Protein AF-A0A1C1CQ76-F1 (afdb_monomer_lite)

InterPro domains:
  IPR036188 FAD/NAD(P)-binding domain superfamily [G3DSA:3.50.50.60] (53-162)
  IPR036188 FAD/NAD(P)-binding domain superfamily [SSF51905] (59-149)

Radius of gyration: 26.64 Å; chains: 1; bounding box: 86×86×74 Å

pLDDT: mean 77.9, std 20.79, range [29.11, 97.69]

Organism: NCBI:txid86049

Foldseek 3Di:
DDDDDDDDDDDDDDDDDDDDDDDDDPDDPPPVVVVVLLVQCPDLPDHDQQPVRQPPQQDPPPVVRVVLSVLLCQLVVLLVVQVPDPPQPFDSNLQVVQSVLLSVVVVVLSNVLRVVVCCLPVPPDVVVVVVSVVVVVVLCVDVVSVVCVVCPVCSCPQDFDDDDPSHQADVVQVFRGFFDKAKKWQLEDPDPPDDTAIDIPLPLQCDDPNVPAQKAKEFEAADQVRVVVVLVLLVVQPLCVLQVNNYDSLRYAYEHADQPNHRDYPVPDPPRDSSRYMYTHDLVRCCPHPVCVVHDRPPPDDSCVRCVSSVNFGIFIAGSSRTTRGTHNDSVVVSVSSNCNCCRNSVPPPPPPPPPPDD

Sequence (359 aa):
MPSNTRRTASTFCDRGPSALLPEAAIGGQSEGFYFVAMRRMSCPLVCICTIRSETLLTGEVGGQGIASGFRDASGIAWRLALACRPNFDGSYNDLFHGWFLERKQQLDRSLASTVVNGNLTTARNPVKIFLRDWVLWLMQLVPPWRHRLELGPRADGMGRYRYTSGMAFLPDMAGGSCLPQVYCRSVHHSTKNEPAIVQFTDDVLLSGLRANALLRLLIAVDDLKQAERAWTELKELDLEKSSNGEVRGSTALFLIHDPTFEIQPEDSLSDLLPASIYRIATADEFAASDLCQNRPYPTGYDMYRIRKDMKGRKYILMRPDRFVYAACNTGTELLAACERIPTTLLGSCQKPERSKSKL

Secondary structure (DSSP, 8-state):
--------------------------S-THHHHHHHHHHHHTBTTB---STTTSTTTS-SSSSHHHHHHHHHHHHHHHHHHHHTSTT--S-HHHHHHHHHHHHHHHHHHHHHHHHHHHHHHS---HHHHHHHHHHHHHHHHSHHHHHHHHHGGGTT-SPPPPP-TT-SS-TTTTTTPBPPP-EEEESS-SSTTSPPPEEEHHHHHHSGGGTT-SSEEEEEESSHHHHHHHHHHHHHS-HHHHTTTS--GGGPEEEES-TT-PPPPGGG--SS-GGGEEEE--HHHHHTSGGGTTS---TT--TTHHHHHTTT-SEEEE-TTSBEEEEESSHHHHHHHHHTHHHHHS-------------

Structure (mmCIF, N/CA/C/O backbone):
data_AF-A0A1C1CQ76-F1
#
_entry.id   AF-A0A1C1CQ76-F1
#
loop_
_atom_site.group_PDB
_atom_site.id
_atom_site.type_symbol
_atom_site.label_atom_id
_atom_site.label_alt_id
_atom_site.label_comp_id
_atom_site.label_asym_id
_atom_site.label_entity_id
_atom_site.label_seq_id
_atom_site.pdbx_PDB_ins_code
_atom_site.Cartn_x
_atom_site.Cartn_y
_atom_site.Cartn_z
_atom_site.occupancy
_atom_site.B_iso_or_equiv
_atom_site.auth_seq_id
_atom_site.auth_comp_id
_atom_site.auth_asym_id
_atom_site.auth_atom_id
_atom_site.pdbx_PDB_model_num
ATOM 1 N N . MET A 1 1 ? 9.865 64.397 22.543 1.00 40.03 1 MET A N 1
ATOM 2 C CA . MET A 1 1 ? 10.554 64.651 23.829 1.00 40.03 1 MET A CA 1
ATOM 3 C C . MET A 1 1 ? 10.696 63.310 24.545 1.00 40.03 1 MET A C 1
ATOM 5 O O . MET A 1 1 ? 9.788 62.503 24.407 1.00 40.03 1 MET A O 1
ATOM 9 N N . PRO A 1 2 ? 11.875 63.030 25.119 1.00 46.84 2 PRO A N 1
ATOM 10 C CA . PRO A 1 2 ? 12.690 61.818 24.921 1.00 46.84 2 PRO A CA 1
ATOM 11 C C . PRO A 1 2 ? 12.517 60.820 26.101 1.00 46.84 2 PRO A C 1
ATOM 13 O O . PRO A 1 2 ? 11.745 61.108 27.001 1.00 46.84 2 PRO A O 1
ATOM 16 N N . SER A 1 3 ? 13.104 59.621 26.181 1.00 45.34 3 SER A N 1
ATOM 17 C CA . SER A 1 3 ? 14.492 59.256 25.900 1.00 45.34 3 SER A CA 1
ATOM 18 C C . SER A 1 3 ? 14.715 57.738 25.814 1.00 45.34 3 SER A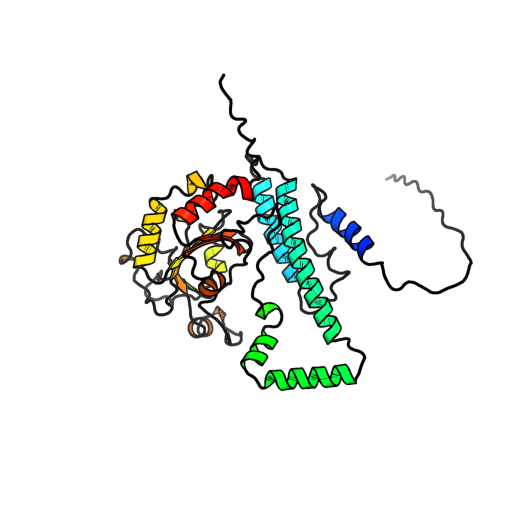 C 1
ATOM 20 O O . SER A 1 3 ? 14.138 56.924 26.528 1.00 45.34 3 SER A O 1
ATOM 22 N N . ASN A 1 4 ? 15.628 57.423 24.901 1.00 39.44 4 ASN A N 1
ATOM 23 C CA . ASN A 1 4 ? 16.330 56.173 24.638 1.00 39.44 4 ASN A CA 1
ATOM 24 C C . ASN A 1 4 ? 17.357 55.878 25.747 1.00 39.44 4 ASN A C 1
ATOM 26 O O . ASN A 1 4 ? 18.062 56.809 26.134 1.00 39.44 4 ASN A O 1
ATOM 30 N N . THR A 1 5 ? 17.597 54.603 26.083 1.00 57.44 5 THR A N 1
ATOM 31 C CA . THR A 1 5 ? 18.927 54.179 26.567 1.00 57.44 5 THR A CA 1
ATOM 32 C C . THR A 1 5 ? 19.268 52.753 26.118 1.00 57.44 5 THR A C 1
ATOM 34 O O . THR A 1 5 ? 18.817 51.766 26.692 1.00 57.44 5 THR A O 1
ATOM 37 N N . ARG A 1 6 ? 20.114 52.664 25.084 1.00 36.50 6 ARG A N 1
ATOM 38 C CA . ARG A 1 6 ? 20.940 51.499 24.714 1.00 36.50 6 ARG A CA 1
ATOM 39 C C . ARG A 1 6 ? 22.137 51.398 25.668 1.00 36.50 6 ARG A C 1
ATOM 41 O O . ARG A 1 6 ? 22.741 52.421 25.983 1.00 36.50 6 ARG A O 1
ATOM 48 N N . ARG A 1 7 ? 22.584 50.177 25.980 1.00 48.19 7 ARG A N 1
ATOM 49 C CA . ARG A 1 7 ? 23.998 49.883 26.274 1.00 48.19 7 ARG A CA 1
ATOM 50 C C . ARG A 1 7 ? 24.448 48.604 25.567 1.00 48.19 7 ARG A C 1
ATOM 52 O O . ARG A 1 7 ? 23.783 47.578 25.612 1.00 48.19 7 ARG A O 1
ATOM 59 N N . THR A 1 8 ? 25.580 48.760 24.896 1.00 38.34 8 THR A N 1
ATOM 60 C CA . THR A 1 8 ? 26.432 47.836 24.137 1.00 38.34 8 THR A CA 1
ATOM 61 C C . THR A 1 8 ? 27.597 47.324 24.988 1.00 38.34 8 THR A C 1
ATOM 63 O O . THR A 1 8 ? 28.039 48.069 25.859 1.00 38.34 8 THR A O 1
ATOM 66 N N . ALA A 1 9 ? 28.130 46.138 24.651 1.00 40.78 9 ALA A N 1
ATOM 67 C CA . ALA A 1 9 ? 29.536 45.661 24.740 1.00 40.78 9 ALA A CA 1
ATOM 68 C C . ALA A 1 9 ? 29.521 44.110 24.817 1.00 40.78 9 ALA A C 1
ATOM 70 O O . ALA A 1 9 ? 28.625 43.573 25.453 1.00 40.78 9 ALA A O 1
ATOM 71 N N . SER A 1 10 ? 30.408 43.296 24.233 1.00 41.12 10 SER A N 1
ATOM 72 C CA . SER A 1 10 ? 31.673 43.501 23.512 1.00 41.12 10 SER A CA 1
ATOM 73 C C . SER A 1 10 ? 32.099 42.198 22.804 1.00 41.12 10 SER A C 1
ATOM 75 O O . SER A 1 10 ? 31.841 41.099 23.287 1.00 41.12 10 SER A O 1
ATOM 77 N N . THR A 1 11 ? 32.785 42.367 21.677 1.00 36.28 11 THR A N 1
ATOM 78 C CA . THR A 1 11 ? 33.533 41.429 20.819 1.00 36.28 11 THR A CA 1
ATOM 79 C C . THR A 1 11 ? 34.755 40.783 21.491 1.00 36.28 11 THR A C 1
ATOM 81 O O . THR A 1 11 ? 35.440 41.452 22.259 1.00 36.28 11 THR A O 1
ATOM 84 N N . PHE A 1 12 ? 35.120 39.555 21.083 1.00 35.78 12 PHE A N 1
ATOM 85 C CA . PHE A 1 12 ? 36.530 39.133 20.985 1.00 35.78 12 PHE A CA 1
ATOM 86 C C . PHE A 1 12 ? 36.721 37.979 19.973 1.00 35.78 12 PHE A C 1
ATOM 88 O O . PHE A 1 12 ? 36.310 36.846 20.215 1.00 35.78 12 PHE A O 1
ATOM 95 N N . CYS A 1 13 ? 37.361 38.289 18.843 1.00 36.47 13 CYS A N 1
ATOM 96 C CA . CYS A 1 13 ? 38.073 37.365 17.958 1.00 36.47 13 CYS A CA 1
ATOM 97 C C . CYS A 1 13 ? 39.553 37.760 18.031 1.00 36.47 13 CYS A C 1
ATOM 99 O O . CYS A 1 13 ? 39.819 38.949 17.904 1.00 36.47 13 CYS A O 1
ATOM 101 N N . ASP A 1 14 ? 40.474 36.805 18.216 1.00 36.62 14 ASP A N 1
ATOM 102 C CA . ASP A 1 14 ? 41.768 36.755 17.506 1.00 36.62 14 ASP A CA 1
ATOM 103 C C . ASP A 1 14 ? 42.687 35.617 17.994 1.00 36.62 14 ASP A C 1
ATOM 105 O O . ASP A 1 14 ? 42.915 35.478 19.197 1.00 36.62 14 ASP A O 1
ATOM 109 N N . ARG A 1 15 ? 43.253 34.870 17.023 1.00 44.28 15 ARG A N 1
ATOM 110 C CA . ARG A 1 15 ? 44.675 34.454 16.845 1.00 44.28 15 ARG A CA 1
ATOM 111 C C . ARG A 1 15 ? 44.809 33.090 16.127 1.00 44.28 15 ARG A C 1
ATOM 113 O O . ARG A 1 15 ? 44.405 32.064 16.663 1.00 44.28 15 ARG A O 1
ATOM 120 N N . GLY A 1 16 ? 45.401 33.098 14.920 1.00 35.25 16 GLY A N 1
ATOM 121 C CA . GLY A 1 16 ? 45.920 31.920 14.180 1.00 35.25 16 GLY A CA 1
ATOM 122 C C . GLY A 1 16 ? 47.375 31.579 14.569 1.00 35.25 16 GLY A C 1
ATOM 123 O O . GLY A 1 16 ? 47.765 31.919 15.683 1.00 35.25 16 GLY A O 1
ATOM 124 N N . PRO A 1 17 ? 48.254 31.108 13.653 1.00 50.81 17 PRO A N 1
ATOM 125 C CA . PRO A 1 17 ? 48.130 30.053 12.630 1.00 50.81 17 PRO A CA 1
ATOM 126 C C . PRO A 1 17 ? 49.280 28.991 12.720 1.00 50.81 17 PRO A C 1
ATOM 128 O O . PRO A 1 17 ? 50.131 29.071 13.600 1.00 50.81 17 PRO A O 1
ATOM 131 N N . SER A 1 18 ? 49.332 28.063 11.744 1.00 37.94 18 SER A N 1
ATOM 132 C CA . SER A 1 18 ? 50.447 27.151 11.358 1.00 37.94 18 SER A CA 1
ATOM 133 C C . SER A 1 18 ? 50.531 25.749 11.988 1.00 37.94 18 SER A C 1
ATOM 135 O O . SER A 1 18 ? 50.946 25.602 13.129 1.00 37.94 18 SER A O 1
ATOM 137 N N . ALA A 1 19 ? 50.286 24.708 11.176 1.00 44.62 19 ALA A N 1
ATOM 138 C CA . ALA A 1 19 ? 51.252 23.632 10.877 1.00 44.62 19 ALA A CA 1
ATOM 139 C C . ALA A 1 19 ? 50.709 22.663 9.800 1.00 44.62 19 ALA A C 1
ATOM 141 O O . ALA A 1 19 ? 49.508 22.460 9.659 1.00 44.62 19 ALA A O 1
ATOM 142 N N . LEU A 1 20 ? 51.643 22.132 9.015 1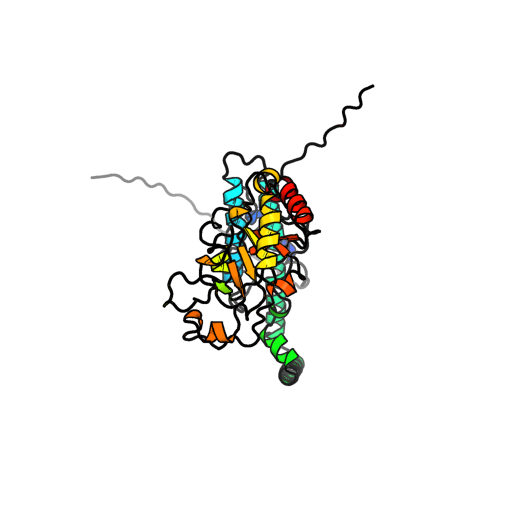.00 34.97 20 LEU A N 1
ATOM 143 C CA . LEU A 1 20 ? 51.548 21.465 7.715 1.00 34.97 20 LEU A CA 1
ATOM 144 C C . LEU A 1 20 ? 51.399 19.920 7.796 1.00 34.97 20 LEU A C 1
ATOM 146 O O . LEU A 1 20 ? 52.031 19.312 8.652 1.00 34.97 20 LEU A O 1
ATOM 150 N N . LEU A 1 21 ? 50.718 19.347 6.777 1.00 36.94 21 LEU A N 1
ATOM 151 C CA . LEU A 1 21 ? 50.872 18.003 6.137 1.00 36.94 21 LEU A CA 1
ATOM 152 C C . LEU A 1 21 ? 50.388 16.713 6.866 1.00 36.94 21 LEU A C 1
ATOM 154 O O . LEU A 1 21 ? 50.359 16.680 8.089 1.00 36.94 21 LEU A O 1
ATOM 158 N N . PRO A 1 22 ? 50.177 15.575 6.149 1.00 38.38 22 PRO A N 1
ATOM 159 C CA . PRO A 1 22 ? 49.418 15.358 4.900 1.00 38.38 22 PRO A CA 1
ATOM 160 C C . PRO A 1 22 ? 48.534 14.071 4.921 1.00 38.38 22 PRO A C 1
ATOM 162 O O . PRO A 1 22 ? 48.543 13.315 5.881 1.00 38.38 22 PRO A O 1
ATOM 165 N N . GLU A 1 23 ? 47.781 13.850 3.831 1.00 34.50 23 GLU A N 1
ATOM 166 C CA . GLU A 1 23 ? 47.281 12.561 3.291 1.00 34.50 23 GLU A CA 1
ATOM 167 C C . GLU A 1 23 ? 46.911 11.402 4.242 1.00 34.50 23 GLU A C 1
ATOM 169 O O . GLU A 1 23 ? 47.779 10.730 4.786 1.00 34.50 23 GLU A O 1
ATOM 174 N N . ALA A 1 24 ? 45.609 11.080 4.286 1.00 29.11 24 ALA A N 1
ATOM 175 C CA . ALA A 1 24 ? 45.020 9.729 4.183 1.00 29.11 24 ALA A CA 1
ATOM 176 C C . ALA A 1 24 ? 43.718 9.642 4.998 1.00 29.11 24 ALA A C 1
ATOM 178 O O . ALA A 1 24 ? 43.748 9.750 6.217 1.00 29.11 24 ALA A O 1
ATOM 179 N N . ALA A 1 25 ? 42.587 9.441 4.309 1.00 33.50 25 ALA A N 1
ATOM 180 C CA . ALA A 1 25 ? 41.394 8.686 4.741 1.00 33.50 25 ALA A CA 1
ATOM 181 C C . ALA A 1 25 ? 40.149 9.190 3.990 1.00 33.50 25 ALA A C 1
ATOM 183 O O . ALA A 1 25 ? 39.300 9.909 4.518 1.00 33.50 25 ALA A O 1
ATOM 184 N N . ILE A 1 26 ? 40.025 8.786 2.724 1.00 32.94 26 ILE A N 1
ATOM 185 C CA . ILE A 1 26 ? 38.749 8.819 2.007 1.00 32.94 26 ILE A CA 1
ATOM 186 C C . ILE A 1 26 ? 37.953 7.604 2.499 1.00 32.94 26 ILE A C 1
ATOM 188 O O . ILE A 1 26 ? 38.120 6.500 1.994 1.00 32.94 26 ILE A O 1
ATOM 192 N N . GLY A 1 27 ? 37.132 7.791 3.533 1.00 30.86 27 GLY A N 1
ATOM 193 C CA . GLY A 1 27 ? 36.224 6.755 4.032 1.00 30.86 27 GLY A CA 1
ATOM 194 C C . GLY A 1 27 ? 35.800 6.999 5.477 1.00 30.86 27 GLY A C 1
ATOM 195 O O . GLY A 1 27 ? 36.536 6.654 6.389 1.00 30.86 27 GLY A O 1
ATOM 196 N N . GLY A 1 28 ? 34.622 7.596 5.702 1.00 31.95 28 GLY A N 1
ATOM 197 C CA . GLY A 1 28 ? 34.027 7.622 7.051 1.00 31.95 28 GLY A CA 1
ATOM 198 C C . GLY A 1 28 ? 33.078 8.776 7.397 1.00 31.95 28 GLY A C 1
ATOM 199 O O . GLY A 1 28 ? 32.343 8.673 8.370 1.00 31.95 28 GLY A O 1
ATOM 200 N N . GLN A 1 29 ? 33.014 9.866 6.623 1.00 32.22 29 GLN A N 1
ATOM 201 C CA . GLN A 1 29 ? 32.273 11.068 7.056 1.00 32.22 29 GLN A CA 1
ATOM 202 C C . GLN A 1 29 ? 30.736 11.012 6.946 1.00 32.22 29 GLN A C 1
ATOM 204 O O . GLN A 1 29 ? 30.070 11.944 7.397 1.00 32.22 29 GLN A O 1
ATOM 209 N N . SER A 1 30 ? 30.142 9.947 6.397 1.00 38.41 30 SER A N 1
ATOM 210 C CA . SER A 1 30 ? 28.679 9.907 6.248 1.00 38.41 30 SER A CA 1
ATOM 211 C C . SER A 1 30 ? 27.938 9.589 7.554 1.00 38.41 30 SER A C 1
ATOM 213 O O . SER A 1 30 ? 26.895 10.172 7.800 1.00 38.41 30 SER A O 1
ATOM 215 N N . GLU A 1 31 ? 28.470 8.781 8.474 1.00 34.16 31 GLU A N 1
ATOM 216 C CA . GLU A 1 31 ? 27.663 8.334 9.626 1.00 34.16 31 GLU A CA 1
ATOM 217 C C . GLU A 1 31 ? 27.413 9.426 10.687 1.00 34.16 31 GLU A C 1
ATOM 219 O O . GLU A 1 31 ? 26.336 9.484 11.286 1.00 34.16 31 GLU A O 1
ATOM 224 N N . GLY A 1 32 ? 28.357 10.358 10.876 1.00 32.19 32 GLY A N 1
ATOM 225 C CA . GLY A 1 32 ? 28.252 11.418 11.890 1.00 32.19 32 GLY A CA 1
ATOM 226 C C . GLY A 1 32 ? 27.224 12.510 11.563 1.00 32.19 32 GLY A C 1
ATOM 227 O O . GLY A 1 32 ? 26.526 13.000 12.452 1.00 32.19 32 GLY A O 1
ATOM 228 N N . PHE A 1 33 ? 27.074 12.866 10.284 1.00 33.41 33 PHE A N 1
ATOM 229 C CA . PHE A 1 33 ? 26.113 13.890 9.848 1.00 33.41 33 PHE A CA 1
ATOM 230 C C . PHE A 1 33 ? 24.663 13.384 9.863 1.00 33.41 33 PHE A C 1
ATOM 232 O O . PHE A 1 33 ? 23.744 14.136 10.202 1.00 33.41 33 PHE A O 1
ATOM 239 N N . TYR A 1 34 ? 24.458 12.096 9.576 1.00 35.03 34 TYR A N 1
ATOM 240 C CA . TYR A 1 34 ? 23.144 11.450 9.598 1.00 35.03 34 TYR A CA 1
ATOM 241 C C . TYR A 1 34 ? 22.550 11.427 11.013 1.00 35.03 34 TYR A C 1
ATOM 243 O O . TYR A 1 34 ? 21.353 11.658 11.192 1.00 35.03 34 TYR A O 1
ATOM 251 N N . PHE A 1 35 ? 23.388 11.244 12.037 1.00 31.06 35 PHE A N 1
ATOM 252 C CA . PHE A 1 35 ? 22.945 11.191 13.430 1.00 31.06 35 PHE A CA 1
ATOM 253 C C . PHE A 1 35 ? 22.467 12.554 13.967 1.00 31.06 35 PHE A C 1
ATOM 255 O O . PHE A 1 35 ? 21.503 12.620 14.732 1.00 31.06 35 PHE A O 1
ATOM 262 N N . VAL A 1 36 ? 23.096 13.657 13.541 1.00 34.34 36 VAL A N 1
ATOM 263 C CA . VAL A 1 36 ? 22.741 15.024 13.976 1.00 34.34 36 VAL A CA 1
ATOM 264 C C . VAL A 1 36 ? 21.464 15.526 13.295 1.00 34.34 36 VAL A C 1
ATOM 266 O O . VAL A 1 36 ? 20.631 16.159 13.949 1.00 34.34 36 VAL A O 1
ATOM 269 N N . ALA A 1 37 ? 21.266 15.210 12.011 1.00 35.84 37 ALA A N 1
ATOM 270 C CA . ALA A 1 37 ? 20.034 15.544 11.295 1.00 35.84 37 ALA A CA 1
ATOM 271 C C . ALA A 1 37 ? 18.831 14.722 11.801 1.00 35.84 37 ALA A C 1
ATOM 273 O O . ALA A 1 37 ? 17.755 15.284 12.005 1.00 35.84 37 ALA A O 1
ATOM 274 N N . MET A 1 38 ? 19.021 13.425 12.093 1.00 39.09 38 MET A N 1
ATOM 275 C CA . MET A 1 38 ? 17.955 12.553 12.610 1.00 39.09 38 MET A CA 1
ATOM 276 C C . MET A 1 38 ? 17.568 12.858 14.063 1.00 39.09 38 MET A C 1
ATOM 278 O O . MET A 1 38 ? 16.379 12.873 14.372 1.00 39.09 38 MET A O 1
ATOM 282 N N . ARG A 1 39 ? 18.522 13.179 14.954 1.00 38.16 39 ARG A N 1
ATOM 283 C CA . ARG A 1 39 ? 18.201 13.555 16.350 1.00 38.16 39 ARG A CA 1
ATOM 284 C C . ARG A 1 39 ? 17.329 14.809 16.458 1.00 38.16 39 ARG A C 1
ATOM 286 O O . ARG A 1 39 ? 16.623 14.957 17.448 1.00 38.16 39 ARG A O 1
ATOM 293 N N . ARG A 1 40 ? 17.359 15.706 15.465 1.00 43.62 40 ARG A N 1
ATOM 294 C CA . ARG A 1 40 ? 16.523 16.921 15.450 1.00 43.62 40 ARG A CA 1
ATOM 295 C C . ARG A 1 40 ? 15.108 16.705 14.911 1.00 43.62 40 ARG A C 1
ATOM 297 O O . ARG A 1 40 ? 14.256 17.540 15.186 1.00 43.62 40 ARG A O 1
ATOM 304 N N . MET A 1 41 ? 14.846 15.624 14.174 1.00 42.47 41 MET A N 1
ATOM 305 C CA . MET A 1 41 ? 13.508 15.337 13.632 1.00 42.47 41 MET A CA 1
ATOM 306 C C . MET A 1 41 ? 12.546 14.750 14.672 1.00 42.47 41 MET A C 1
ATOM 308 O O . MET A 1 41 ? 11.338 14.853 14.495 1.00 42.47 41 MET A O 1
ATOM 312 N N . SER A 1 42 ? 13.068 14.162 15.752 1.00 42.66 42 SER A N 1
ATOM 313 C CA . SER A 1 42 ? 12.282 13.505 16.808 1.00 42.66 42 SER A CA 1
ATOM 314 C C . SER A 1 42 ? 12.346 14.246 18.148 1.00 42.66 42 SER A C 1
ATOM 316 O O . SER A 1 42 ? 12.330 13.623 19.207 1.00 42.66 42 SER A O 1
ATOM 318 N N . CYS A 1 43 ? 12.422 15.579 18.128 1.00 36.66 43 CYS A N 1
ATOM 319 C CA . CYS A 1 43 ? 12.120 16.359 19.327 1.00 36.66 43 CYS A CA 1
ATOM 320 C C . CYS A 1 43 ? 10.593 16.347 19.540 1.00 36.66 43 CYS A C 1
ATOM 322 O O . CYS A 1 43 ? 9.885 16.793 18.638 1.00 36.66 43 CYS A O 1
ATOM 324 N N . PRO A 1 44 ? 10.069 15.927 20.711 1.00 44.53 44 PRO A N 1
ATOM 325 C CA . PRO A 1 44 ? 8.627 15.747 20.954 1.00 44.53 44 PRO A CA 1
ATOM 326 C C . PRO A 1 44 ? 7.739 16.982 20.712 1.00 44.53 44 PRO A C 1
ATOM 328 O O . PRO A 1 44 ? 6.523 16.857 20.657 1.00 44.53 44 PRO A O 1
ATOM 331 N N . LEU A 1 45 ? 8.335 18.170 20.573 1.00 42.44 45 LEU A N 1
ATOM 332 C CA . LEU A 1 45 ? 7.647 19.444 20.341 1.00 42.44 45 LEU A CA 1
ATOM 333 C C . LEU A 1 45 ? 8.010 20.134 19.015 1.00 42.44 45 LEU A C 1
ATOM 335 O O . LEU A 1 45 ? 7.472 21.199 18.725 1.00 42.44 45 LEU A O 1
ATOM 339 N N . VAL A 1 46 ? 8.918 19.579 18.204 1.00 36.53 46 VAL A N 1
ATOM 340 C CA . VAL A 1 46 ? 9.376 20.222 16.961 1.00 36.53 46 VAL A CA 1
ATOM 341 C C . VAL A 1 46 ? 9.425 19.194 15.838 1.00 36.53 46 VAL A C 1
ATOM 343 O O . VAL A 1 46 ? 10.407 18.474 15.681 1.00 36.53 46 VAL A O 1
ATOM 346 N N . CYS A 1 47 ? 8.365 19.156 15.031 1.00 45.66 47 CYS A N 1
ATOM 347 C CA . CYS A 1 47 ? 8.336 18.394 13.786 1.00 45.66 47 CYS A CA 1
ATOM 348 C C . CYS A 1 47 ? 8.829 19.286 12.640 1.00 45.66 47 CYS A C 1
ATOM 350 O O . CYS A 1 47 ? 8.238 20.327 12.352 1.00 45.66 47 CYS A O 1
ATOM 352 N N . ILE A 1 48 ? 9.925 18.900 11.986 1.00 44.47 48 ILE A N 1
ATOM 353 C CA . ILE A 1 48 ? 10.492 19.654 10.860 1.00 44.47 48 ILE A CA 1
ATOM 354 C C . ILE A 1 48 ? 9.963 19.058 9.551 1.00 44.47 48 ILE A C 1
ATOM 356 O O . ILE A 1 48 ? 10.438 18.011 9.118 1.00 44.47 48 ILE A O 1
ATOM 360 N N . CYS A 1 49 ? 9.030 19.747 8.887 1.00 47.12 49 CYS A N 1
ATOM 361 C CA . CYS A 1 49 ? 8.645 19.430 7.508 1.00 47.12 49 CYS A CA 1
ATOM 362 C C . CYS A 1 49 ? 9.701 19.958 6.510 1.00 47.12 49 CYS A C 1
ATOM 364 O O . CYS A 1 49 ? 9.754 21.134 6.155 1.00 47.12 49 CYS A O 1
ATOM 366 N N . THR A 1 50 ? 10.594 19.044 6.136 1.00 50.97 50 THR A N 1
ATOM 367 C CA . THR A 1 50 ? 11.181 18.755 4.809 1.00 50.97 50 THR A CA 1
ATOM 368 C C . THR A 1 50 ? 11.908 19.815 3.958 1.00 50.97 50 THR A C 1
ATOM 370 O O . THR A 1 50 ? 12.751 19.405 3.170 1.00 50.97 50 THR A O 1
ATOM 373 N N . ILE A 1 51 ? 11.761 21.138 4.115 1.00 43.62 51 ILE A N 1
ATOM 374 C CA . ILE A 1 51 ? 12.597 22.070 3.304 1.00 43.62 51 ILE A CA 1
ATOM 375 C C . ILE A 1 51 ? 13.991 22.291 3.915 1.00 43.62 51 ILE A C 1
ATOM 377 O O . ILE A 1 51 ? 14.930 22.632 3.208 1.00 43.62 51 ILE A O 1
ATOM 381 N N . ARG A 1 52 ? 14.189 22.057 5.219 1.00 39.91 52 ARG A N 1
ATOM 382 C CA . ARG A 1 52 ? 15.505 22.280 5.857 1.00 39.91 52 ARG A CA 1
ATOM 383 C C . ARG A 1 52 ? 16.396 21.034 5.923 1.00 39.91 52 ARG A C 1
ATOM 385 O O . ARG A 1 52 ? 17.582 21.158 6.211 1.00 39.91 52 ARG A O 1
ATOM 392 N N . SER A 1 53 ? 15.839 19.849 5.685 1.00 42.97 53 SER A N 1
ATOM 393 C CA . SER A 1 53 ? 16.532 18.564 5.840 1.00 42.97 53 SER A CA 1
ATOM 394 C C . SER A 1 53 ? 16.996 17.934 4.524 1.00 42.97 53 SER A C 1
ATOM 396 O O . SER A 1 53 ? 17.987 17.211 4.541 1.00 42.97 53 SER A O 1
ATOM 398 N N . GLU A 1 54 ? 16.339 18.205 3.393 1.00 43.59 54 GLU A N 1
ATOM 399 C CA . GLU A 1 54 ? 16.648 17.535 2.116 1.00 43.59 54 GLU A CA 1
ATOM 400 C C . GLU A 1 54 ? 17.643 18.298 1.220 1.00 43.59 54 GLU A C 1
ATOM 402 O O . GLU A 1 54 ? 18.395 17.677 0.468 1.00 43.59 54 GLU A O 1
ATOM 407 N N . THR A 1 55 ? 17.752 19.624 1.352 1.00 45.84 55 THR A N 1
ATOM 408 C CA . THR A 1 55 ? 18.514 20.490 0.421 1.00 45.84 55 THR A CA 1
ATOM 409 C C . THR A 1 55 ? 20.024 20.242 0.402 1.00 45.84 55 THR A C 1
ATOM 411 O O . THR A 1 55 ? 20.711 20.689 -0.509 1.00 45.84 55 THR A O 1
ATOM 414 N N . LEU A 1 56 ? 20.570 19.543 1.399 1.00 41.84 56 LEU A N 1
ATOM 415 C CA . LEU A 1 56 ? 22.013 19.317 1.521 1.00 41.84 56 LEU A CA 1
ATOM 416 C C . LEU A 1 56 ? 22.499 17.982 0.937 1.00 41.84 56 LEU A C 1
ATOM 418 O O . LEU A 1 56 ? 23.705 17.817 0.787 1.00 41.84 56 LEU A O 1
ATOM 422 N N . LEU A 1 57 ? 21.610 17.037 0.606 1.00 45.97 57 LEU A N 1
ATOM 423 C CA . LEU A 1 57 ? 22.020 15.685 0.181 1.00 45.97 57 LEU A CA 1
ATOM 424 C C . LEU A 1 57 ? 21.340 15.185 -1.096 1.00 45.97 57 LEU A C 1
ATOM 426 O O . LEU A 1 57 ? 21.935 14.384 -1.816 1.00 45.97 57 LEU A O 1
ATOM 430 N N . THR A 1 58 ? 20.143 15.665 -1.428 1.00 45.38 58 THR A N 1
ATOM 431 C CA . THR A 1 58 ? 19.515 15.361 -2.718 1.00 45.38 58 THR A CA 1
ATOM 432 C C . THR A 1 58 ? 19.718 16.550 -3.644 1.00 45.38 58 THR A C 1
ATOM 434 O O . THR A 1 58 ? 18.973 17.524 -3.567 1.00 45.38 58 THR A O 1
ATOM 437 N N . GLY A 1 59 ? 20.728 16.496 -4.518 1.00 41.94 59 GLY A N 1
ATOM 438 C CA . GLY A 1 59 ? 20.765 17.400 -5.671 1.00 41.94 59 GLY A CA 1
ATOM 439 C C . GLY A 1 59 ? 19.422 17.337 -6.409 1.00 41.94 59 GLY A C 1
ATOM 440 O O . GLY A 1 59 ? 18.797 16.277 -6.426 1.00 41.94 59 GLY A O 1
ATOM 441 N N . GLU A 1 60 ? 18.960 18.460 -6.963 1.00 52.50 60 GLU A N 1
ATOM 442 C CA . GLU A 1 60 ? 17.626 18.655 -7.560 1.00 52.50 60 GLU A CA 1
ATOM 443 C C . GLU A 1 60 ? 17.379 17.820 -8.835 1.00 52.50 60 GLU A C 1
ATOM 445 O O . GLU A 1 60 ? 17.073 18.330 -9.910 1.00 52.50 60 GLU A O 1
ATOM 450 N N . VAL A 1 61 ? 17.505 16.501 -8.755 1.00 48.47 61 VAL A N 1
ATOM 451 C CA . VAL A 1 61 ? 17.326 15.605 -9.891 1.00 48.47 61 VAL A CA 1
ATOM 452 C C . VAL A 1 61 ? 15.908 15.041 -9.832 1.00 48.47 61 VAL A C 1
ATOM 454 O O . VAL A 1 61 ? 15.629 14.053 -9.156 1.00 48.47 61 VAL A O 1
ATOM 457 N N . GLY A 1 62 ? 14.986 15.691 -10.549 1.00 54.09 62 GLY A N 1
ATOM 458 C CA . GLY A 1 62 ? 13.664 15.136 -10.874 1.00 54.09 62 GLY A CA 1
ATOM 459 C C . GLY A 1 62 ? 12.507 15.484 -9.929 1.00 54.09 62 GLY A C 1
ATOM 460 O O . GLY A 1 62 ? 11.538 14.730 -9.875 1.00 54.09 62 GLY A O 1
ATOM 461 N N . GLY A 1 63 ? 12.584 16.589 -9.176 1.00 60.06 63 GLY A N 1
ATOM 462 C CA . GLY A 1 63 ? 11.456 17.090 -8.368 1.00 60.06 63 GLY A CA 1
ATOM 463 C C . GLY A 1 63 ? 11.074 16.210 -7.167 1.00 60.06 63 GLY A C 1
ATOM 464 O O . GLY A 1 63 ? 9.968 16.321 -6.639 1.00 60.06 63 GLY A O 1
ATOM 465 N N . GLN A 1 64 ? 11.975 15.323 -6.730 1.00 68.06 64 GLN A N 1
ATOM 466 C CA . GLN A 1 64 ? 11.691 14.352 -5.669 1.00 68.06 64 GLN A CA 1
ATOM 467 C C . GLN A 1 64 ? 11.444 15.005 -4.302 1.00 68.06 64 GLN A C 1
ATOM 469 O O . GLN A 1 64 ? 10.601 14.503 -3.561 1.00 68.06 64 GLN A O 1
ATOM 474 N N . GLY A 1 65 ? 12.109 16.123 -3.985 1.00 71.06 65 GLY A N 1
ATOM 475 C CA . GLY A 1 65 ? 12.000 16.767 -2.668 1.00 71.06 65 GLY A CA 1
ATOM 476 C C . GLY A 1 65 ? 10.590 17.270 -2.342 1.00 71.06 65 GLY A C 1
ATOM 477 O O . GLY A 1 65 ? 10.066 17.028 -1.259 1.00 71.06 65 GLY A O 1
ATOM 478 N N . ILE A 1 66 ? 9.895 17.868 -3.317 1.00 76.31 66 ILE A N 1
ATOM 479 C CA . ILE A 1 66 ? 8.517 18.348 -3.114 1.00 76.31 66 ILE A CA 1
ATOM 480 C C . ILE A 1 66 ? 7.564 17.168 -2.878 1.00 76.31 66 ILE A C 1
ATOM 482 O O . ILE A 1 66 ? 6.795 17.163 -1.918 1.00 76.31 66 ILE A O 1
ATOM 486 N N . ALA A 1 67 ? 7.635 16.133 -3.722 1.00 78.00 67 ALA A N 1
ATOM 487 C CA . ALA A 1 67 ? 6.799 14.941 -3.575 1.00 78.00 67 ALA A CA 1
ATOM 488 C C . ALA A 1 67 ? 7.081 14.189 -2.261 1.00 78.00 67 ALA A C 1
ATOM 490 O O . ALA A 1 67 ? 6.166 13.635 -1.652 1.00 78.00 67 ALA A O 1
ATOM 491 N N . SER A 1 68 ? 8.343 14.179 -1.827 1.00 80.75 68 SER A N 1
ATOM 492 C CA . SER A 1 68 ? 8.792 13.643 -0.542 1.00 80.75 68 SER A CA 1
ATOM 493 C C . SER A 1 68 ? 8.158 14.418 0.620 1.00 80.75 68 SER A C 1
ATOM 495 O O . SER A 1 68 ? 7.521 13.809 1.477 1.00 80.75 68 SER A O 1
ATOM 497 N N . GLY A 1 69 ? 8.216 15.754 0.585 1.00 85.12 69 GLY A N 1
ATOM 498 C CA . GLY A 1 69 ? 7.612 16.629 1.593 1.00 85.12 69 GLY A CA 1
ATOM 499 C C . GLY A 1 69 ? 6.092 16.510 1.708 1.00 85.12 69 GLY A C 1
ATOM 500 O O . GLY A 1 69 ? 5.574 16.449 2.819 1.00 85.12 69 GLY A O 1
ATOM 501 N N . PHE A 1 70 ? 5.362 16.396 0.594 1.00 86.31 70 PHE A N 1
ATOM 502 C CA . PHE A 1 70 ? 3.908 16.184 0.644 1.00 86.31 70 PHE A CA 1
ATOM 503 C C . PHE A 1 70 ? 3.530 14.850 1.293 1.00 86.31 70 PHE A C 1
ATOM 505 O O . PHE A 1 70 ? 2.617 14.805 2.119 1.00 86.31 70 PHE A O 1
ATOM 512 N N . ARG A 1 71 ? 4.237 13.763 0.957 1.00 85.38 71 ARG A N 1
ATOM 513 C CA . ARG A 1 71 ? 3.998 12.459 1.595 1.00 85.38 71 ARG A CA 1
ATOM 514 C C . ARG A 1 71 ? 4.304 12.513 3.084 1.00 85.38 71 ARG A C 1
ATOM 516 O O . ARG A 1 71 ? 3.524 11.991 3.874 1.00 85.38 71 ARG A O 1
ATOM 523 N N . ASP A 1 72 ? 5.391 13.179 3.451 1.00 89.62 72 ASP A N 1
ATOM 524 C CA . ASP A 1 72 ? 5.795 13.374 4.839 1.00 89.62 72 ASP A CA 1
ATOM 525 C C . ASP A 1 72 ? 4.715 14.112 5.643 1.00 89.62 72 ASP A C 1
ATOM 527 O O . ASP A 1 72 ? 4.234 13.612 6.663 1.00 89.62 72 ASP A O 1
ATOM 531 N N . ALA A 1 73 ? 4.242 15.240 5.103 1.00 91.81 73 ALA A N 1
ATOM 532 C CA . ALA A 1 73 ? 3.154 16.029 5.667 1.00 91.81 73 ALA A CA 1
ATOM 533 C C . ALA A 1 73 ? 1.859 15.210 5.801 1.00 91.81 73 ALA A C 1
ATOM 535 O O . ALA A 1 73 ? 1.212 15.245 6.844 1.00 91.81 73 ALA A O 1
ATOM 536 N N . SER A 1 74 ? 1.494 14.421 4.785 1.00 90.06 74 SER A N 1
ATOM 537 C CA . SER A 1 74 ? 0.302 13.566 4.854 1.00 90.06 74 SER A CA 1
ATOM 538 C C . SER A 1 74 ? 0.428 12.469 5.919 1.00 90.06 74 SER A C 1
ATOM 540 O O . SER A 1 74 ? -0.515 12.237 6.676 1.00 90.06 74 SER A O 1
ATOM 542 N N . GLY A 1 75 ? 1.604 11.842 6.034 1.00 90.81 75 GLY A N 1
ATOM 543 C CA . GLY A 1 75 ? 1.868 10.768 6.989 1.00 90.81 75 GLY A CA 1
ATOM 544 C C . GLY A 1 75 ? 1.903 11.250 8.439 1.00 90.81 75 GLY A C 1
ATOM 545 O O . GLY A 1 75 ? 1.513 10.500 9.337 1.00 90.81 75 GLY A O 1
ATOM 546 N N . ILE A 1 76 ? 2.340 12.490 8.683 1.00 93.19 76 ILE A N 1
ATOM 547 C CA . ILE A 1 76 ? 2.310 13.087 10.023 1.00 93.19 76 ILE A CA 1
ATOM 548 C C . ILE A 1 76 ? 0.942 13.690 10.364 1.00 93.19 76 ILE A C 1
ATOM 550 O O . ILE A 1 76 ? 0.519 13.598 11.512 1.00 93.19 76 ILE A O 1
ATOM 554 N N . ALA A 1 77 ? 0.215 14.255 9.393 1.00 92.81 77 ALA A N 1
ATOM 555 C CA . ALA A 1 77 ? -1.043 14.967 9.636 1.00 92.81 77 ALA A CA 1
ATOM 556 C C . ALA A 1 77 ? -2.107 14.093 10.312 1.00 92.81 77 ALA A C 1
ATOM 558 O O . ALA A 1 77 ? -2.709 14.511 11.300 1.00 92.81 77 ALA A O 1
ATOM 559 N N . TRP A 1 78 ? -2.314 12.862 9.834 1.00 91.56 78 TRP A N 1
ATOM 560 C CA . TRP A 1 78 ? -3.307 11.973 10.445 1.00 91.56 78 TRP A CA 1
ATOM 561 C C . TRP A 1 78 ? -2.888 11.503 11.843 1.00 91.56 78 TRP A C 1
ATOM 563 O O . TRP A 1 78 ? -3.735 11.326 12.715 1.00 91.56 78 TRP A O 1
ATOM 573 N N . ARG A 1 79 ? -1.581 11.348 12.085 1.00 92.69 79 ARG A N 1
ATOM 574 C CA . ARG A 1 79 ? -1.041 10.995 13.405 1.00 92.69 79 ARG A CA 1
ATOM 575 C C . ARG A 1 79 ? -1.166 12.146 14.391 1.00 92.69 79 ARG A C 1
ATOM 577 O O . ARG A 1 79 ? -1.524 11.917 15.537 1.00 92.69 79 ARG A O 1
ATOM 584 N N . LEU A 1 80 ? -0.935 13.379 13.946 1.00 92.75 80 LEU A N 1
ATOM 585 C CA . LEU A 1 80 ? -1.206 14.573 14.746 1.00 92.75 80 LEU A CA 1
ATOM 586 C C . LEU A 1 80 ? -2.694 14.665 15.089 1.00 92.75 80 LEU A C 1
ATOM 588 O O . LEU A 1 80 ? -3.034 14.854 16.251 1.00 92.75 80 LEU A O 1
ATOM 592 N N . ALA A 1 81 ? -3.578 14.452 14.111 1.00 90.69 81 ALA A N 1
ATOM 593 C CA . ALA A 1 81 ? -5.019 14.434 14.351 1.00 90.69 81 ALA A CA 1
ATOM 594 C C . ALA A 1 81 ? -5.422 13.370 15.388 1.00 90.69 81 ALA A C 1
ATOM 596 O O . ALA A 1 81 ? -6.276 13.635 16.228 1.00 90.69 81 ALA A O 1
ATOM 597 N N . LEU A 1 82 ? -4.782 12.197 15.361 1.00 90.19 82 LEU A N 1
ATOM 598 C CA . LEU A 1 82 ? -4.975 11.134 16.345 1.00 90.19 82 LEU A CA 1
ATOM 599 C C . LEU A 1 82 ? -4.470 11.532 17.742 1.00 90.19 82 LEU A C 1
ATOM 601 O O . LEU A 1 82 ? -5.204 11.396 18.716 1.00 90.19 82 LEU A O 1
ATOM 605 N N . ALA A 1 83 ? -3.252 12.070 17.823 1.00 90.56 83 ALA A N 1
ATOM 606 C CA . ALA A 1 83 ? -2.614 12.526 19.057 1.00 90.56 83 ALA A CA 1
ATOM 607 C C . ALA A 1 83 ? -3.366 13.686 19.736 1.00 90.56 83 ALA A C 1
ATOM 609 O O . ALA A 1 83 ? -3.282 13.852 20.948 1.00 90.56 83 ALA A O 1
ATOM 610 N N . CYS A 1 84 ? -4.104 14.492 18.968 1.00 91.06 84 CYS A N 1
ATOM 611 C CA . CYS A 1 84 ? -4.909 15.602 19.479 1.00 91.06 84 CYS A CA 1
ATOM 612 C C . CYS A 1 84 ? -6.313 15.194 19.959 1.00 91.06 84 CYS A C 1
ATOM 614 O O . CYS A 1 84 ? -7.081 16.065 20.373 1.00 91.06 84 CYS A O 1
ATOM 616 N N . ARG A 1 85 ? -6.691 13.910 19.899 1.00 89.38 85 ARG A N 1
ATOM 617 C CA . ARG A 1 85 ? -8.002 13.467 20.392 1.00 89.38 85 ARG A CA 1
ATOM 618 C C . ARG A 1 85 ? -8.049 13.501 21.926 1.00 89.38 85 ARG A C 1
ATOM 620 O O . ARG A 1 85 ? -7.091 13.082 22.572 1.00 89.38 85 ARG A O 1
ATOM 627 N N . PRO A 1 86 ? -9.171 13.926 22.535 1.00 85.50 86 PRO A N 1
ATOM 628 C CA . PRO A 1 86 ? -9.285 14.055 23.993 1.00 85.50 86 PRO A CA 1
ATOM 629 C C . PRO A 1 86 ? -9.175 12.718 24.741 1.00 85.50 86 PRO A C 1
ATOM 631 O O . PRO A 1 86 ? -8.867 12.701 25.927 1.00 85.50 86 PRO A O 1
ATOM 634 N N . ASN A 1 87 ? -9.432 11.604 24.057 1.00 83.44 87 ASN A N 1
ATOM 635 C CA . ASN A 1 87 ? -9.378 10.242 24.580 1.00 83.44 87 ASN A CA 1
ATOM 636 C C . ASN A 1 87 ? -8.154 9.454 24.084 1.00 83.44 87 ASN A C 1
ATOM 638 O O . ASN A 1 87 ? -8.174 8.227 24.136 1.00 83.44 87 ASN A O 1
ATOM 642 N N . PHE A 1 88 ? -7.118 10.123 23.568 1.00 85.94 88 PHE A N 1
ATOM 643 C CA . PHE A 1 88 ? -5.893 9.443 23.157 1.00 85.94 88 PHE A CA 1
ATOM 644 C C . PHE A 1 88 ? -5.140 8.921 24.391 1.00 85.94 88 PHE A C 1
ATOM 646 O O . PHE A 1 88 ? -4.556 9.690 25.153 1.00 85.94 88 PHE A O 1
ATOM 653 N N . ASP A 1 89 ? -5.165 7.604 24.585 1.00 82.81 89 ASP A N 1
ATOM 654 C CA . ASP A 1 89 ? -4.490 6.868 25.663 1.00 82.81 89 ASP A CA 1
ATOM 655 C C . ASP A 1 89 ? -3.166 6.221 25.211 1.00 82.81 89 ASP A C 1
ATOM 657 O O . ASP A 1 89 ? -2.499 5.520 25.976 1.00 82.81 89 ASP A O 1
ATOM 661 N N . GLY A 1 90 ? -2.782 6.481 23.962 1.00 82.69 90 GLY A N 1
ATOM 662 C CA . GLY A 1 90 ? -1.612 5.931 23.307 1.00 82.69 90 GLY A CA 1
ATOM 663 C C . GLY A 1 90 ? -0.278 6.554 23.693 1.00 82.69 90 GLY A C 1
ATOM 664 O O . GLY A 1 90 ? -0.172 7.647 24.252 1.00 82.69 90 GLY A O 1
ATOM 665 N N . SER A 1 91 ? 0.792 5.867 23.302 1.00 86.56 91 SER A N 1
ATOM 666 C CA . SER A 1 91 ? 2.153 6.389 23.391 1.00 86.56 91 SER A CA 1
ATOM 667 C C . SER A 1 91 ? 2.442 7.325 22.216 1.00 86.56 91 SER A C 1
ATOM 669 O O . SER A 1 91 ? 2.595 6.888 21.074 1.00 86.56 91 SER A O 1
ATOM 671 N N . TYR A 1 92 ? 2.577 8.626 22.498 1.00 90.19 92 TYR A N 1
ATOM 672 C CA . TYR A 1 92 ? 3.039 9.612 21.509 1.00 90.19 92 TYR A CA 1
ATOM 673 C C . TYR A 1 92 ? 4.376 9.198 20.885 1.00 90.19 92 TYR A C 1
ATOM 675 O O . TYR A 1 92 ? 4.583 9.357 19.683 1.00 90.19 92 TYR A O 1
ATOM 683 N N . ASN A 1 93 ? 5.277 8.641 21.701 1.00 89.56 93 ASN A N 1
ATOM 684 C CA . ASN A 1 93 ? 6.579 8.189 21.235 1.00 89.56 93 ASN A CA 1
ATOM 685 C C . ASN A 1 93 ? 6.430 7.078 20.192 1.00 89.56 93 ASN A C 1
ATOM 687 O O . ASN A 1 93 ? 7.028 7.182 19.130 1.00 89.56 93 ASN A O 1
ATOM 691 N N . ASP A 1 94 ? 5.587 6.074 20.439 1.00 88.75 94 ASP A N 1
ATOM 692 C CA . ASP A 1 94 ? 5.410 4.961 19.499 1.00 88.75 94 ASP A CA 1
ATOM 693 C C . ASP A 1 94 ? 4.735 5.424 18.203 1.00 88.75 94 ASP A C 1
ATOM 695 O O . ASP A 1 94 ? 5.168 5.055 17.110 1.00 88.75 94 ASP A O 1
ATOM 699 N N . LEU A 1 95 ? 3.743 6.315 18.309 1.00 90.19 95 LEU A N 1
ATOM 700 C CA . LEU A 1 95 ? 3.039 6.880 17.159 1.00 90.19 95 LEU A CA 1
ATOM 701 C C . LEU A 1 95 ? 3.985 7.634 16.209 1.00 90.19 95 LEU A C 1
ATOM 703 O O . LEU A 1 95 ? 3.984 7.395 14.993 1.00 90.19 95 LEU A O 1
ATOM 707 N N . PHE A 1 96 ? 4.810 8.536 16.752 1.00 92.25 96 PHE A N 1
ATOM 708 C CA . PHE A 1 96 ? 5.762 9.321 15.961 1.00 92.25 96 PHE A CA 1
ATOM 709 C C . PHE A 1 96 ? 7.025 8.535 15.601 1.00 92.25 96 PHE A C 1
ATOM 711 O O . PHE A 1 96 ? 7.613 8.778 14.546 1.00 92.25 96 PHE A O 1
ATOM 718 N N . HIS A 1 97 ? 7.421 7.546 16.404 1.00 91.56 97 HIS A N 1
ATOM 719 C CA . HIS A 1 97 ? 8.480 6.615 16.032 1.00 91.56 97 HIS A CA 1
ATOM 720 C C . HIS A 1 97 ? 8.071 5.782 14.812 1.00 91.56 97 HIS A C 1
ATOM 722 O O . HIS A 1 97 ? 8.848 5.659 13.866 1.00 91.56 97 HIS A O 1
ATOM 728 N N . GLY A 1 98 ? 6.826 5.298 14.766 1.00 91.81 98 GLY A N 1
ATOM 729 C CA . GLY A 1 98 ? 6.269 4.617 13.598 1.00 91.81 98 GLY A CA 1
ATOM 730 C C . GLY A 1 98 ? 6.303 5.477 12.332 1.00 91.81 98 GLY A C 1
ATOM 731 O O . GLY A 1 98 ? 6.727 5.006 11.275 1.00 91.81 98 GLY A O 1
ATOM 732 N N . TRP A 1 99 ? 5.929 6.758 12.437 1.00 92.38 99 TRP A N 1
ATOM 733 C CA . TRP A 1 99 ? 6.077 7.725 11.339 1.00 92.38 99 TRP A CA 1
ATOM 734 C C . TRP A 1 99 ? 7.530 7.873 10.887 1.00 92.38 99 TRP A C 1
ATOM 736 O O . TRP A 1 99 ? 7.814 7.780 9.693 1.00 92.38 99 TRP A O 1
ATOM 746 N N . PHE A 1 100 ? 8.458 8.041 11.830 1.00 92.19 100 PHE A N 1
ATOM 747 C CA . PHE A 1 100 ? 9.882 8.153 11.528 1.00 92.19 100 PHE A CA 1
ATOM 748 C C . PHE A 1 100 ? 10.402 6.921 10.772 1.00 92.19 100 PHE A C 1
ATOM 750 O O . PHE A 1 100 ? 11.121 7.063 9.781 1.00 92.19 100 PHE A O 1
ATOM 757 N N . LEU A 1 101 ? 10.009 5.712 11.187 1.00 93.12 101 LEU A N 1
ATOM 758 C CA . LEU A 1 101 ? 10.396 4.469 10.514 1.00 93.12 101 LEU A CA 1
ATOM 759 C C . LEU A 1 101 ? 9.863 4.397 9.075 1.00 93.12 101 LEU A C 1
ATOM 761 O O . LEU A 1 101 ? 10.599 4.007 8.165 1.00 93.12 101 LEU A O 1
ATOM 765 N N . GLU A 1 102 ? 8.604 4.783 8.851 1.00 92.25 102 GLU A N 1
ATOM 766 C CA . GLU A 1 102 ? 7.999 4.843 7.512 1.00 92.25 102 GLU A CA 1
ATOM 767 C C . GLU A 1 102 ? 8.706 5.879 6.628 1.00 92.25 102 GLU A C 1
ATOM 769 O O . GLU A 1 102 ? 9.035 5.608 5.468 1.00 92.25 102 GLU A O 1
ATOM 774 N N . ARG A 1 103 ? 8.995 7.057 7.185 1.00 90.06 103 ARG A N 1
ATOM 775 C CA . ARG A 1 103 ? 9.660 8.151 6.479 1.00 90.06 103 ARG A CA 1
ATOM 776 C C . ARG A 1 103 ? 11.097 7.809 6.106 1.00 90.06 103 ARG A C 1
ATOM 778 O O . ARG A 1 103 ? 11.504 8.057 4.970 1.00 90.06 103 ARG A O 1
ATOM 785 N N . LYS A 1 104 ? 11.841 7.183 7.020 1.00 91.50 104 LYS A N 1
ATOM 786 C CA . LYS A 1 104 ? 13.216 6.730 6.785 1.00 91.50 104 LYS A CA 1
ATOM 787 C C . LYS A 1 104 ? 13.301 5.812 5.568 1.00 91.50 104 LYS A C 1
ATOM 789 O O . LYS A 1 104 ? 14.140 6.031 4.705 1.00 91.50 104 LYS A O 1
ATOM 794 N N . GLN A 1 105 ? 12.379 4.857 5.423 1.00 91.12 105 GLN A N 1
ATOM 795 C CA . GLN A 1 105 ? 12.373 3.973 4.251 1.00 91.12 105 GLN A CA 1
ATOM 796 C C . GLN A 1 105 ? 12.108 4.708 2.936 1.00 91.12 105 GLN A C 1
ATOM 798 O O . GLN A 1 105 ? 12.661 4.333 1.902 1.00 91.12 105 GLN A O 1
ATOM 803 N N . GLN A 1 106 ? 11.256 5.737 2.945 1.00 86.12 106 GLN A N 1
ATOM 804 C CA . GLN A 1 106 ? 11.048 6.559 1.752 1.00 86.12 106 GLN A CA 1
ATOM 805 C C . GLN A 1 106 ? 12.310 7.350 1.401 1.00 86.12 106 GLN A C 1
ATOM 807 O O . GLN A 1 106 ? 12.683 7.386 0.230 1.00 86.12 106 GLN A O 1
ATOM 812 N N . LEU A 1 107 ? 12.958 7.941 2.409 1.00 86.94 107 LEU A N 1
ATOM 813 C CA . LEU A 1 107 ? 14.184 8.716 2.245 1.00 86.94 107 LEU A CA 1
ATOM 814 C C . LEU A 1 107 ? 15.331 7.844 1.719 1.00 86.94 107 LEU A C 1
ATOM 816 O O . LEU A 1 107 ? 16.000 8.223 0.762 1.00 86.94 107 LEU A O 1
ATOM 820 N N . ASP A 1 108 ? 15.516 6.651 2.283 1.00 88.62 108 ASP A N 1
ATOM 821 C CA . ASP A 1 108 ? 16.543 5.705 1.841 1.00 88.62 108 ASP A CA 1
ATOM 822 C C . ASP A 1 108 ? 16.334 5.321 0.365 1.00 88.62 108 ASP A C 1
ATOM 824 O O . ASP A 1 108 ? 17.287 5.276 -0.414 1.00 88.62 108 ASP A O 1
ATOM 828 N N . ARG A 1 109 ? 15.078 5.117 -0.065 1.00 84.38 109 ARG A N 1
ATOM 829 C CA . ARG A 1 109 ? 14.746 4.831 -1.473 1.00 84.38 109 ARG A CA 1
ATOM 830 C C . ARG A 1 109 ? 14.992 6.022 -2.395 1.00 84.38 109 ARG A C 1
ATOM 832 O O . ARG A 1 109 ? 15.534 5.829 -3.484 1.00 84.38 109 ARG A O 1
ATOM 839 N N . SER A 1 110 ? 14.606 7.236 -1.999 1.00 82.00 110 SER A N 1
ATOM 840 C CA . SER A 1 110 ? 14.853 8.433 -2.815 1.00 82.00 110 SER A CA 1
ATOM 841 C C . SER A 1 110 ? 16.345 8.738 -2.924 1.00 82.00 110 SER A C 1
ATOM 843 O O . SER A 1 110 ? 16.823 9.056 -4.011 1.00 82.00 110 SER A O 1
ATOM 845 N N . LEU A 1 111 ? 17.106 8.560 -1.838 1.00 84.94 111 LEU A N 1
ATOM 846 C CA . LEU A 1 111 ? 18.563 8.695 -1.840 1.00 84.94 111 LEU A CA 1
ATOM 847 C C . LEU A 1 111 ? 19.212 7.643 -2.736 1.00 84.94 111 LEU A C 1
ATOM 849 O O . LEU A 1 111 ? 20.012 8.001 -3.595 1.00 84.94 111 LEU A O 1
ATOM 853 N N . ALA A 1 112 ? 18.826 6.370 -2.613 1.00 85.56 112 ALA A N 1
ATOM 854 C CA . ALA A 1 112 ? 19.334 5.309 -3.478 1.00 85.56 112 ALA A CA 1
ATOM 855 C C . ALA A 1 112 ? 19.054 5.608 -4.961 1.00 85.56 112 ALA A C 1
ATOM 857 O O . ALA A 1 112 ? 19.960 5.525 -5.790 1.00 85.56 112 ALA A O 1
ATOM 858 N N . SER A 1 113 ? 17.832 6.039 -5.297 1.00 81.88 113 SER A N 1
ATOM 859 C CA . SER A 1 113 ? 17.486 6.453 -6.661 1.00 81.88 113 SER A CA 1
ATOM 860 C C . SER A 1 113 ? 18.305 7.658 -7.127 1.00 81.88 113 SER A C 1
ATOM 862 O O . SER A 1 113 ? 18.748 7.675 -8.273 1.00 81.88 113 SER A O 1
ATOM 864 N N . THR A 1 114 ? 18.526 8.650 -6.265 1.00 82.00 114 THR A N 1
ATOM 865 C CA . THR A 1 114 ? 19.306 9.852 -6.590 1.00 82.00 114 THR A CA 1
ATOM 866 C C . THR A 1 114 ? 20.777 9.514 -6.816 1.00 82.00 114 THR A C 1
ATOM 868 O O . THR A 1 114 ? 21.366 9.994 -7.779 1.00 82.00 114 THR A O 1
ATOM 871 N N . VAL A 1 115 ? 21.363 8.636 -5.997 1.00 85.12 115 VAL A N 1
ATOM 872 C CA . VAL A 1 115 ? 22.745 8.159 -6.162 1.00 85.12 115 VAL A CA 1
ATOM 873 C C . VAL A 1 115 ? 22.896 7.374 -7.463 1.00 85.12 115 VAL A C 1
ATOM 875 O O . VAL A 1 115 ? 23.851 7.600 -8.202 1.00 85.12 115 VAL A O 1
ATOM 878 N N . VAL A 1 116 ? 21.947 6.490 -7.789 1.00 83.00 116 VAL A N 1
ATOM 879 C CA . VAL A 1 116 ? 21.955 5.756 -9.064 1.00 83.00 116 VAL A CA 1
ATOM 880 C C . VAL A 1 116 ? 21.846 6.721 -10.245 1.00 83.00 116 VAL A C 1
ATOM 882 O O . VAL A 1 116 ? 22.655 6.638 -11.167 1.00 83.00 116 VAL A O 1
ATOM 885 N N . ASN A 1 117 ? 20.919 7.680 -10.197 1.00 81.50 117 ASN A N 1
ATOM 886 C CA . ASN A 1 117 ? 20.767 8.692 -11.244 1.00 81.50 117 ASN A CA 1
ATOM 887 C C . ASN A 1 117 ? 22.026 9.559 -11.385 1.00 81.50 117 ASN A C 1
ATOM 889 O O . ASN A 1 117 ? 22.490 9.783 -12.499 1.00 81.50 117 ASN A O 1
ATOM 893 N N . GLY A 1 118 ? 22.624 9.982 -10.269 1.00 82.19 118 GLY A N 1
ATOM 894 C CA . GLY A 1 118 ? 23.883 10.721 -10.246 1.00 82.19 118 GLY A CA 1
ATOM 895 C C . GLY A 1 118 ? 25.030 9.914 -10.851 1.00 82.19 118 GLY A C 1
ATOM 896 O O . GLY A 1 118 ? 25.766 10.426 -11.689 1.00 82.19 118 GLY A O 1
ATOM 897 N N . ASN A 1 119 ? 25.151 8.629 -10.514 1.00 83.12 119 ASN A N 1
ATOM 898 C CA . ASN A 1 119 ? 26.156 7.731 -11.090 1.00 83.12 119 ASN A CA 1
ATOM 899 C C . ASN A 1 119 ? 25.954 7.493 -12.594 1.00 83.12 119 ASN A C 1
ATOM 901 O O . ASN A 1 119 ? 26.930 7.252 -13.313 1.00 83.12 119 ASN A O 1
ATOM 905 N N . LEU A 1 120 ? 24.702 7.537 -13.063 1.00 79.44 120 LEU A N 1
ATOM 906 C CA . LEU A 1 120 ? 24.362 7.437 -14.479 1.00 79.44 120 LEU A CA 1
ATOM 907 C C . LEU A 1 120 ? 24.719 8.719 -15.236 1.00 79.44 120 LEU A C 1
ATOM 909 O O . LEU A 1 120 ? 25.231 8.610 -16.346 1.00 79.44 120 LEU A O 1
ATOM 913 N N . THR A 1 121 ? 24.508 9.907 -14.663 1.00 79.75 121 THR A N 1
ATOM 914 C CA . THR A 1 121 ? 24.737 11.195 -15.345 1.00 79.75 121 THR A CA 1
ATOM 915 C C . THR A 1 121 ? 26.165 11.725 -15.214 1.00 79.75 121 THR A C 1
ATOM 917 O O . THR A 1 121 ? 26.653 12.368 -16.137 1.00 79.75 121 THR A O 1
ATOM 920 N N . THR A 1 122 ? 26.868 11.427 -14.118 1.00 82.69 122 THR A N 1
ATOM 921 C CA . THR A 1 122 ? 28.207 11.977 -13.810 1.00 82.69 122 THR A CA 1
ATOM 922 C C . THR A 1 122 ? 29.363 11.015 -14.091 1.00 82.69 122 THR A C 1
ATOM 924 O O . THR A 1 122 ? 30.497 11.245 -13.664 1.00 82.69 122 THR A O 1
ATOM 927 N N . ALA A 1 123 ? 29.110 9.924 -14.820 1.00 79.75 123 ALA A N 1
ATOM 928 C CA . ALA A 1 123 ? 30.167 9.015 -15.245 1.00 79.75 123 ALA A CA 1
ATOM 929 C C . ALA A 1 123 ? 31.247 9.780 -16.034 1.00 79.75 123 ALA A C 1
ATOM 931 O O . ALA A 1 123 ? 30.959 10.351 -17.076 1.00 79.75 123 ALA A O 1
ATOM 932 N N . ARG A 1 124 ? 32.497 9.782 -15.546 1.00 83.81 124 ARG A N 1
ATOM 933 C CA . ARG A 1 124 ? 33.631 10.471 -16.201 1.00 83.81 124 ARG A CA 1
ATOM 934 C C . ARG A 1 124 ? 34.368 9.619 -17.238 1.00 83.81 124 ARG A C 1
ATOM 936 O O . ARG A 1 124 ? 35.129 10.150 -18.034 1.00 83.81 124 ARG A O 1
ATOM 943 N N . ASN A 1 125 ? 34.182 8.298 -17.211 1.00 88.38 125 ASN A N 1
ATOM 944 C CA . ASN A 1 125 ? 34.884 7.381 -18.107 1.00 88.38 125 ASN A CA 1
ATOM 945 C C . ASN A 1 125 ? 34.165 7.311 -19.474 1.00 88.38 125 ASN A C 1
ATOM 947 O O . ASN A 1 125 ? 33.024 6.840 -19.507 1.00 88.38 125 ASN A O 1
ATOM 951 N N . PRO A 1 126 ? 34.810 7.701 -20.592 1.00 87.19 126 PRO A N 1
ATOM 952 C CA . PRO A 1 126 ? 34.178 7.734 -21.912 1.00 87.19 126 PRO A CA 1
ATOM 953 C C . PRO A 1 126 ? 33.719 6.354 -22.400 1.00 87.19 126 PRO A C 1
ATOM 955 O O . PRO A 1 126 ? 32.667 6.252 -23.025 1.00 87.19 126 PRO A O 1
ATOM 958 N N . VAL A 1 127 ? 34.435 5.277 -22.055 1.00 88.44 127 VAL A N 1
ATOM 959 C CA . VAL A 1 127 ? 34.037 3.902 -22.409 1.00 88.44 127 VAL A CA 1
ATOM 960 C C . VAL A 1 127 ? 32.736 3.523 -21.703 1.00 88.44 127 VAL A C 1
ATOM 962 O O . VAL A 1 127 ? 31.837 2.942 -22.306 1.00 88.44 127 VAL A O 1
ATOM 965 N N . LYS A 1 128 ? 32.598 3.905 -20.427 1.00 88.31 128 LYS A N 1
ATOM 966 C CA . LYS A 1 128 ? 31.370 3.674 -19.652 1.00 88.31 128 LYS A CA 1
ATOM 967 C C . LYS A 1 128 ? 30.189 4.459 -20.229 1.00 88.31 128 LYS A C 1
ATOM 969 O O . LYS A 1 128 ? 29.088 3.921 -20.277 1.00 88.31 128 LYS A O 1
ATOM 974 N N . ILE A 1 129 ? 30.415 5.704 -20.657 1.00 86.81 129 ILE A N 1
ATOM 975 C CA . ILE A 1 129 ? 29.397 6.543 -21.309 1.00 86.81 129 ILE A CA 1
ATOM 976 C C . ILE A 1 129 ? 28.939 5.891 -22.618 1.00 86.81 129 ILE A C 1
ATOM 978 O O . ILE A 1 129 ? 27.746 5.679 -22.799 1.00 86.81 129 ILE A O 1
ATOM 982 N N . PHE A 1 130 ? 29.881 5.494 -23.477 1.00 90.62 130 PHE A N 1
ATOM 983 C CA . PHE A 1 130 ? 29.577 4.843 -24.750 1.00 90.62 130 PHE A CA 1
ATOM 984 C C . PHE A 1 130 ? 28.758 3.561 -24.558 1.00 90.62 130 PHE A C 1
ATOM 986 O O . PHE A 1 130 ? 27.706 3.408 -25.172 1.00 90.62 130 PHE A O 1
ATOM 993 N N . LEU A 1 131 ? 29.189 2.667 -23.659 1.00 91.50 131 LEU A N 1
ATOM 994 C CA . LEU A 1 131 ? 28.454 1.434 -23.362 1.00 91.50 131 LEU A CA 1
ATOM 995 C C . LEU A 1 131 ? 27.061 1.714 -22.790 1.00 91.50 131 LEU A C 1
ATOM 997 O O . LEU A 1 131 ? 26.102 1.061 -23.188 1.00 91.50 131 LEU A O 1
ATOM 1001 N N . ARG A 1 132 ? 26.931 2.689 -21.880 1.00 89.19 132 ARG A N 1
ATOM 1002 C CA . ARG A 1 132 ? 25.634 3.108 -21.328 1.00 89.19 132 ARG A CA 1
ATOM 1003 C C . ARG A 1 132 ? 24.692 3.556 -22.441 1.00 89.19 132 ARG A C 1
ATOM 1005 O O . ARG A 1 132 ? 23.556 3.096 -22.476 1.00 89.19 132 ARG A O 1
ATOM 1012 N N . ASP A 1 133 ? 25.153 4.431 -23.327 1.00 89.44 133 ASP A N 1
ATOM 1013 C CA . ASP A 1 133 ? 24.321 5.007 -24.384 1.00 89.44 133 ASP A CA 1
ATOM 1014 C C . ASP A 1 133 ? 23.902 3.942 -25.401 1.00 89.44 133 ASP A C 1
ATOM 1016 O O . ASP A 1 133 ? 22.732 3.877 -25.773 1.00 89.44 133 ASP A O 1
ATOM 1020 N N . TRP A 1 134 ? 24.812 3.030 -25.754 1.00 92.25 134 TRP A N 1
ATOM 1021 C CA . TRP A 1 134 ? 24.500 1.861 -26.578 1.00 92.25 134 TRP A CA 1
ATOM 1022 C C . TRP A 1 134 ? 23.481 0.925 -25.930 1.00 92.25 134 TRP A C 1
ATOM 1024 O O . TRP A 1 134 ? 22.546 0.485 -26.595 1.00 92.25 134 TRP A O 1
ATOM 1034 N N . VAL A 1 135 ? 23.629 0.629 -24.636 1.00 89.25 135 VAL A N 1
ATOM 1035 C CA . VAL A 1 135 ? 22.679 -0.218 -23.901 1.00 89.25 135 VAL A CA 1
ATOM 1036 C C . VAL A 1 135 ? 21.310 0.451 -23.821 1.00 89.25 135 VAL A C 1
ATOM 1038 O O . VAL A 1 135 ? 20.309 -0.202 -24.096 1.00 89.25 135 VAL A O 1
ATOM 1041 N N . LEU A 1 136 ? 21.244 1.744 -23.492 1.00 88.00 136 LEU A N 1
ATOM 1042 C CA . LEU A 1 136 ? 19.980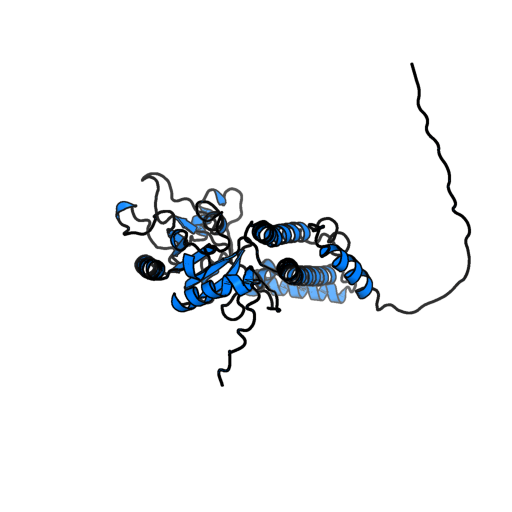 2.483 -23.446 1.00 88.00 136 LEU A CA 1
ATOM 1043 C C . LEU A 1 136 ? 19.309 2.537 -24.821 1.00 88.00 136 LEU A C 1
ATOM 1045 O O . LEU A 1 136 ? 18.098 2.347 -24.904 1.00 88.00 136 LEU A O 1
ATOM 1049 N N . TRP A 1 137 ? 20.082 2.729 -25.891 1.00 89.56 137 TRP A N 1
ATOM 1050 C CA . TRP A 1 137 ? 19.579 2.681 -27.261 1.00 89.56 137 TRP A CA 1
ATOM 1051 C C . TRP A 1 137 ? 19.032 1.292 -27.621 1.00 89.56 137 TRP A C 1
ATOM 1053 O O . TRP A 1 137 ? 17.902 1.176 -28.089 1.00 89.56 137 TRP A O 1
ATOM 1063 N N . LEU A 1 138 ? 19.771 0.220 -27.314 1.00 91.19 138 LEU A N 1
ATOM 1064 C CA . LEU A 1 138 ? 19.322 -1.158 -27.540 1.00 91.19 138 LEU A CA 1
ATOM 1065 C C . LEU A 1 138 ? 18.051 -1.471 -26.738 1.00 91.19 138 LEU A C 1
ATOM 1067 O O . LEU A 1 138 ? 17.134 -2.119 -27.241 1.00 91.19 138 LEU A O 1
ATOM 1071 N N . MET A 1 139 ? 17.961 -0.974 -25.502 1.00 87.25 139 MET A N 1
ATOM 1072 C CA . MET A 1 139 ? 16.779 -1.155 -24.664 1.00 87.25 139 MET A CA 1
ATOM 1073 C C . MET A 1 139 ? 15.530 -0.465 -25.218 1.00 87.25 139 MET A C 1
ATOM 1075 O O . MET A 1 139 ? 14.425 -0.942 -24.969 1.00 87.25 139 MET A O 1
ATOM 1079 N N . GLN A 1 140 ? 15.680 0.610 -25.995 1.00 88.19 140 GLN A N 1
ATOM 1080 C CA . GLN A 1 140 ? 14.552 1.269 -26.658 1.00 88.19 140 GLN A CA 1
ATOM 1081 C C . GLN A 1 140 ? 13.950 0.431 -27.798 1.00 88.19 140 GLN A C 1
ATOM 1083 O O . GLN A 1 140 ? 12.789 0.653 -28.145 1.00 88.19 140 GLN A O 1
ATOM 1088 N N . LEU A 1 141 ? 14.687 -0.545 -28.351 1.00 90.31 141 LEU A N 1
ATOM 1089 C CA . LEU A 1 141 ? 14.212 -1.412 -29.440 1.00 90.31 141 LEU A CA 1
ATOM 1090 C C . LEU A 1 141 ? 13.250 -2.509 -28.971 1.00 90.31 141 LEU A C 1
ATOM 1092 O O . LEU A 1 141 ? 12.471 -3.026 -29.768 1.00 90.31 141 LEU A O 1
ATOM 1096 N N . VAL A 1 142 ? 13.285 -2.867 -27.686 1.00 88.25 142 VAL A N 1
ATOM 1097 C CA . VAL A 1 142 ? 12.410 -3.887 -27.097 1.00 88.25 142 VAL A CA 1
ATOM 1098 C C . VAL A 1 142 ? 11.267 -3.170 -26.368 1.00 88.25 142 VAL A C 1
ATOM 1100 O O . VAL A 1 142 ? 11.513 -2.594 -25.305 1.00 88.25 142 VAL A O 1
ATOM 1103 N N . PRO A 1 143 ? 10.014 -3.190 -26.874 1.00 85.06 143 PRO A N 1
ATOM 1104 C CA . PRO A 1 143 ? 8.931 -2.373 -26.315 1.00 85.06 143 PRO A CA 1
ATOM 1105 C C . PRO A 1 143 ? 8.705 -2.547 -24.799 1.00 85.06 143 PRO A C 1
ATOM 1107 O O . PRO A 1 143 ? 8.568 -1.536 -24.108 1.00 85.06 143 PRO A O 1
ATOM 1110 N N . PRO A 1 144 ? 8.760 -3.767 -24.220 1.00 84.12 144 PRO A N 1
ATOM 1111 C CA . PRO A 1 144 ? 8.681 -3.939 -22.766 1.00 84.12 144 PRO A CA 1
ATOM 1112 C C . PRO A 1 144 ? 9.814 -3.259 -21.984 1.00 84.12 144 PRO A C 1
ATOM 1114 O O . PRO A 1 144 ? 9.600 -2.766 -20.876 1.00 84.12 144 PRO A O 1
ATOM 1117 N N . TRP A 1 145 ? 11.030 -3.235 -22.532 1.00 85.50 145 TRP A N 1
ATOM 1118 C CA . TRP A 1 145 ? 12.186 -2.612 -21.883 1.00 85.50 145 TRP A CA 1
ATOM 1119 C C . TRP A 1 145 ? 12.131 -1.099 -21.997 1.00 85.50 145 TRP A C 1
ATOM 1121 O O . TRP A 1 145 ? 12.380 -0.416 -21.006 1.00 85.50 145 TRP A O 1
ATOM 1131 N N . ARG A 1 146 ? 11.718 -0.587 -23.158 1.00 85.62 146 ARG A N 1
ATOM 1132 C CA . ARG A 1 146 ? 11.398 0.826 -23.344 1.00 85.62 146 ARG A CA 1
ATOM 1133 C C . ARG A 1 146 ? 10.365 1.288 -22.318 1.00 85.62 146 ARG A C 1
ATOM 1135 O O . ARG A 1 146 ? 10.627 2.244 -21.599 1.00 85.62 146 ARG A O 1
ATOM 1142 N N . HIS A 1 147 ? 9.251 0.570 -22.180 1.00 81.44 147 HIS A N 1
ATOM 1143 C CA . HIS A 1 147 ? 8.221 0.915 -21.200 1.00 81.44 147 HIS A CA 1
ATOM 1144 C C . HIS A 1 147 ? 8.760 0.879 -19.761 1.00 81.44 147 HIS A C 1
ATOM 1146 O O . HIS A 1 147 ? 8.509 1.782 -18.965 1.00 81.44 147 HIS A O 1
ATOM 1152 N N . ARG A 1 148 ? 9.580 -0.124 -19.422 1.00 82.12 148 ARG A N 1
ATOM 1153 C CA . ARG A 1 148 ? 10.239 -0.198 -18.110 1.00 82.12 148 ARG A CA 1
ATOM 1154 C C . ARG A 1 148 ? 11.189 0.982 -17.861 1.00 82.12 148 ARG A C 1
ATOM 1156 O O . ARG A 1 148 ? 11.240 1.479 -16.739 1.00 82.12 148 ARG A O 1
ATOM 1163 N N . LEU A 1 149 ? 11.919 1.440 -18.880 1.00 82.25 149 LEU A N 1
ATOM 1164 C CA . LEU A 1 149 ? 12.770 2.632 -18.800 1.00 82.25 149 LEU A CA 1
ATOM 1165 C C . LEU A 1 149 ? 11.950 3.916 -18.637 1.00 82.25 149 LEU A C 1
ATOM 1167 O O . LEU A 1 149 ? 12.309 4.750 -17.811 1.00 82.25 149 LEU A O 1
ATOM 1171 N N . GLU A 1 150 ? 10.845 4.056 -19.374 1.00 81.69 150 GLU A N 1
ATOM 1172 C CA . GLU A 1 150 ? 9.923 5.199 -19.279 1.00 81.69 150 GLU A CA 1
ATOM 1173 C C . GLU A 1 150 ? 9.301 5.313 -17.878 1.00 81.69 150 GLU A C 1
ATOM 1175 O O . GLU A 1 150 ? 9.180 6.408 -17.324 1.00 81.69 150 GLU A O 1
ATOM 1180 N N . LEU A 1 151 ? 8.963 4.176 -17.262 1.00 77.31 151 LEU A N 1
ATOM 1181 C CA . LEU A 1 151 ? 8.498 4.131 -15.877 1.00 77.31 151 LEU A CA 1
ATOM 1182 C C . LEU A 1 151 ? 9.617 4.477 -14.876 1.00 77.31 151 LEU A C 1
ATOM 1184 O O . LEU A 1 151 ? 9.346 5.060 -13.820 1.00 77.31 151 LEU A O 1
ATOM 1188 N N . GLY A 1 152 ? 10.874 4.148 -15.185 1.00 77.44 152 GLY A N 1
ATOM 1189 C CA . GLY A 1 152 ? 12.023 4.396 -14.314 1.00 77.44 152 GLY A CA 1
ATOM 1190 C C . GLY A 1 152 ? 11.837 3.751 -12.931 1.00 77.44 152 GLY A C 1
ATOM 1191 O O . GLY A 1 152 ? 11.300 2.646 -12.840 1.00 77.44 152 GLY A O 1
ATOM 1192 N N . PRO A 1 153 ? 12.191 4.433 -11.824 1.00 69.19 153 PRO A N 1
ATOM 1193 C CA . PRO A 1 153 ? 11.927 3.938 -10.467 1.00 69.19 153 PRO A CA 1
ATOM 1194 C C . PRO A 1 153 ? 10.443 3.663 -10.162 1.00 69.19 153 PRO A C 1
ATOM 1196 O O . PRO A 1 153 ? 10.137 2.999 -9.177 1.00 69.19 153 PRO A O 1
ATOM 1199 N N . ARG A 1 154 ? 9.505 4.163 -10.984 1.00 69.56 154 ARG A N 1
ATOM 1200 C CA . ARG A 1 154 ? 8.068 3.870 -10.846 1.00 69.56 154 ARG A CA 1
ATOM 1201 C C . ARG A 1 154 ? 7.707 2.475 -11.366 1.00 69.56 154 ARG A C 1
ATOM 1203 O O . ARG A 1 154 ? 6.615 2.000 -11.067 1.00 69.56 154 ARG A O 1
ATOM 1210 N N . ALA A 1 155 ? 8.595 1.818 -12.122 1.00 67.62 155 ALA A N 1
ATOM 1211 C CA . ALA A 1 155 ? 8.369 0.480 -12.674 1.00 67.62 155 ALA A CA 1
ATOM 1212 C C . ALA A 1 155 ? 8.170 -0.575 -11.581 1.00 67.62 155 ALA A C 1
ATOM 1214 O O . ALA A 1 155 ? 7.349 -1.478 -11.738 1.00 67.62 155 ALA A O 1
ATOM 1215 N N . ASP A 1 156 ? 8.855 -0.409 -10.448 1.00 69.00 156 ASP A N 1
ATOM 1216 C CA . ASP A 1 156 ? 8.716 -1.276 -9.274 1.00 69.00 156 ASP A CA 1
ATOM 1217 C C . ASP A 1 156 ? 7.386 -1.041 -8.521 1.00 69.00 156 ASP A C 1
ATOM 1219 O O . ASP A 1 156 ? 7.114 -1.667 -7.495 1.00 69.00 156 ASP A O 1
ATOM 1223 N N . GLY A 1 157 ? 6.524 -0.163 -9.049 1.00 64.56 157 GLY A N 1
ATOM 1224 C CA . GLY A 1 157 ? 5.257 0.231 -8.454 1.00 64.56 157 GLY A CA 1
ATOM 1225 C C . GLY A 1 157 ? 5.444 1.148 -7.251 1.00 64.56 157 GLY A C 1
ATOM 1226 O O . GLY A 1 157 ? 6.543 1.602 -6.923 1.00 64.56 157 GLY A O 1
ATOM 1227 N N . MET A 1 158 ? 4.345 1.444 -6.561 1.00 64.38 158 MET A N 1
ATOM 1228 C CA . MET A 1 158 ? 4.444 2.169 -5.302 1.00 64.38 158 MET A CA 1
ATOM 1229 C C . MET A 1 158 ? 4.891 1.204 -4.207 1.00 64.38 158 MET A C 1
ATOM 1231 O O . MET A 1 158 ? 4.140 0.342 -3.754 1.00 64.38 158 MET A O 1
ATOM 1235 N N . GLY A 1 159 ? 6.165 1.322 -3.834 1.00 77.69 159 GLY A N 1
ATOM 1236 C CA . GLY A 1 159 ? 6.842 0.334 -3.005 1.00 77.69 159 GLY A CA 1
ATOM 1237 C C . GLY A 1 159 ? 6.167 0.104 -1.653 1.00 77.69 159 GLY A C 1
ATOM 1238 O O . GLY A 1 159 ? 5.981 1.035 -0.870 1.00 77.69 159 GLY A O 1
ATOM 1239 N N . ARG A 1 160 ? 5.901 -1.164 -1.341 1.00 88.94 160 ARG A N 1
ATOM 1240 C CA . ARG A 1 160 ? 5.453 -1.619 -0.022 1.00 88.94 160 ARG A CA 1
ATOM 1241 C C . ARG A 1 160 ? 6.524 -1.367 1.035 1.00 88.94 160 ARG A C 1
ATOM 1243 O O . ARG A 1 160 ? 7.698 -1.650 0.794 1.00 88.94 160 ARG A O 1
ATOM 1250 N N . TYR A 1 161 ? 6.155 -0.852 2.200 1.00 91.69 161 TYR A N 1
ATOM 1251 C CA . TYR A 1 161 ? 7.075 -0.744 3.329 1.00 91.69 161 TYR A CA 1
ATOM 1252 C C . TYR A 1 161 ? 7.539 -2.116 3.809 1.00 91.69 161 TYR A C 1
ATOM 1254 O O . TYR A 1 161 ? 6.758 -3.064 3.907 1.00 91.69 161 TYR A O 1
ATOM 1262 N N . ARG A 1 162 ? 8.825 -2.214 4.150 1.00 92.75 162 ARG A N 1
ATOM 1263 C CA . ARG A 1 162 ? 9.332 -3.356 4.902 1.00 92.75 162 ARG A CA 1
ATOM 1264 C C . ARG A 1 162 ? 8.882 -3.178 6.343 1.00 92.75 162 ARG A C 1
ATOM 1266 O O . ARG A 1 162 ? 9.241 -2.190 6.969 1.00 92.75 162 ARG A O 1
ATOM 1273 N N . TYR A 1 163 ? 8.095 -4.109 6.859 1.00 93.50 163 TYR A N 1
ATOM 1274 C CA . TYR A 1 163 ? 7.593 -3.986 8.219 1.00 93.50 163 TYR A CA 1
ATOM 1275 C C . TYR A 1 163 ? 8.727 -3.996 9.250 1.00 93.50 163 TYR A C 1
ATOM 1277 O O . TYR A 1 163 ? 9.629 -4.834 9.187 1.00 93.50 163 TYR A O 1
ATOM 1285 N N . THR A 1 164 ? 8.616 -3.086 10.212 1.00 91.88 164 THR A N 1
ATOM 1286 C CA . THR A 1 164 ? 9.397 -3.031 11.447 1.00 91.88 164 THR A CA 1
ATOM 1287 C C . THR A 1 164 ? 8.415 -2.784 12.591 1.00 91.88 164 THR A C 1
ATOM 1289 O O . THR A 1 164 ? 7.391 -2.129 12.388 1.00 91.88 164 THR A O 1
ATOM 1292 N N . SER A 1 165 ? 8.712 -3.299 13.787 1.00 89.50 165 SER A N 1
ATOM 1293 C CA . SER A 1 165 ? 7.889 -3.041 14.976 1.00 89.50 165 SER A CA 1
ATOM 1294 C C . SER A 1 165 ? 7.657 -1.536 15.176 1.00 89.50 165 SER A C 1
ATOM 1296 O O . SER A 1 165 ? 8.580 -0.743 14.992 1.00 89.50 165 SER A O 1
ATOM 1298 N N . GLY A 1 166 ? 6.423 -1.154 15.513 1.00 87.50 166 GLY A N 1
ATOM 1299 C CA . GLY A 1 166 ? 5.982 0.242 15.638 1.00 87.50 166 GLY A CA 1
ATOM 1300 C C . GLY A 1 166 ? 5.368 0.845 14.368 1.00 87.50 166 GLY A C 1
ATOM 1301 O O . GLY A 1 166 ? 4.848 1.955 14.409 1.00 87.50 166 GLY A O 1
ATOM 1302 N N . MET A 1 167 ? 5.392 0.143 13.231 1.00 91.62 167 MET A N 1
ATOM 1303 C CA . MET A 1 167 ? 4.704 0.608 12.023 1.00 91.62 167 MET A CA 1
ATOM 1304 C C . MET A 1 167 ? 3.184 0.451 12.107 1.00 91.62 167 MET A C 1
ATOM 1306 O O . MET A 1 167 ? 2.663 -0.536 12.623 1.00 91.62 167 MET A O 1
ATOM 1310 N N . ALA A 1 168 ? 2.474 1.411 11.518 1.00 92.94 168 ALA A N 1
ATOM 1311 C CA . ALA A 1 168 ? 1.030 1.566 11.639 1.00 92.94 168 ALA A CA 1
ATOM 1312 C C . ALA A 1 168 ? 0.264 0.838 10.513 1.00 92.94 168 ALA A C 1
ATOM 1314 O O . ALA A 1 168 ? -0.504 1.458 9.772 1.00 92.94 168 ALA A O 1
ATOM 1315 N N . PHE A 1 169 ? 0.535 -0.460 10.336 1.00 94.75 169 PHE A N 1
ATOM 1316 C CA . PHE A 1 169 ? -0.151 -1.354 9.392 1.00 94.75 169 PHE A CA 1
ATOM 1317 C C . PHE A 1 169 ? 0.066 -2.831 9.756 1.00 94.75 169 PHE A C 1
ATOM 1319 O O . PHE A 1 169 ? 1.005 -3.169 10.477 1.00 94.75 169 PHE A O 1
ATOM 1326 N N . LEU A 1 170 ? -0.774 -3.722 9.219 1.00 95.62 170 LEU A N 1
ATOM 1327 C CA . LEU A 1 170 ? -0.732 -5.160 9.494 1.00 95.62 170 LEU A CA 1
ATOM 1328 C C . LEU A 1 170 ? 0.087 -5.906 8.422 1.00 95.62 170 LEU A C 1
ATOM 1330 O O . LEU A 1 170 ? -0.372 -6.053 7.282 1.00 95.62 170 LEU A O 1
ATOM 1334 N N . PRO A 1 171 ? 1.308 -6.387 8.730 1.00 94.19 171 PRO A N 1
ATOM 1335 C CA . PRO A 1 171 ? 2.186 -7.000 7.731 1.00 94.19 171 PRO A CA 1
ATOM 1336 C C . PRO A 1 171 ? 1.649 -8.326 7.179 1.00 94.19 171 PRO A C 1
ATOM 1338 O O . PRO A 1 171 ? 1.859 -8.635 6.000 1.00 94.19 171 PRO A O 1
ATOM 1341 N N . ASP A 1 172 ? 0.938 -9.081 8.013 1.00 95.19 172 ASP A N 1
ATOM 1342 C CA . ASP A 1 172 ? 0.305 -10.362 7.700 1.00 95.19 172 ASP A CA 1
ATOM 1343 C C . ASP A 1 172 ? -0.940 -10.204 6.809 1.00 95.19 172 ASP A C 1
ATOM 1345 O O . ASP A 1 172 ? -1.256 -11.081 6.006 1.00 95.19 172 ASP A O 1
ATOM 1349 N N . MET A 1 173 ? -1.568 -9.025 6.827 1.00 95.44 173 MET A N 1
ATOM 1350 C CA . MET A 1 173 ? -2.749 -8.695 6.023 1.00 95.44 173 MET A CA 1
ATOM 1351 C C . MET A 1 173 ? -2.416 -7.755 4.854 1.00 95.44 173 MET A C 1
ATOM 1353 O O . MET A 1 173 ? -3.165 -6.841 4.539 1.00 95.44 173 MET A O 1
ATOM 1357 N N . ALA A 1 174 ? -1.265 -7.955 4.201 1.00 94.06 174 ALA A N 1
ATOM 1358 C CA . ALA A 1 174 ? -0.808 -7.168 3.040 1.00 94.06 174 ALA A CA 1
ATOM 1359 C C . ALA A 1 174 ? -0.698 -5.639 3.254 1.00 94.06 174 ALA A C 1
ATOM 1361 O O . ALA A 1 174 ? -0.546 -4.885 2.287 1.00 94.06 174 ALA A O 1
ATOM 1362 N N . GLY A 1 175 ? -0.680 -5.188 4.510 1.00 94.94 175 GLY A N 1
ATOM 1363 C CA . GLY A 1 175 ? -0.472 -3.794 4.870 1.00 94.94 175 GLY A CA 1
ATOM 1364 C C . GLY A 1 175 ? 0.905 -3.261 4.464 1.00 94.94 175 GLY A C 1
ATOM 1365 O O . GLY A 1 175 ? 1.843 -4.018 4.160 1.00 94.94 175 GLY A O 1
ATOM 1366 N N . GLY A 1 176 ? 1.012 -1.934 4.459 1.00 93.88 176 GLY A N 1
ATOM 1367 C CA . GLY A 1 176 ? 2.218 -1.175 4.121 1.00 93.88 176 GLY A CA 1
ATOM 1368 C C . GLY A 1 176 ? 2.392 -0.909 2.627 1.00 93.88 176 GLY A C 1
ATOM 1369 O O . GLY A 1 176 ? 3.377 -0.292 2.230 1.00 93.88 176 GLY A O 1
ATOM 1370 N N . SER A 1 177 ? 1.467 -1.375 1.789 1.00 93.56 177 SER A N 1
ATOM 1371 C CA . SER A 1 177 ? 1.446 -1.093 0.348 1.00 93.56 177 SER A CA 1
ATOM 1372 C C . SER A 1 177 ? 0.774 0.256 0.098 1.00 93.56 177 SER A C 1
ATOM 1374 O O . SER A 1 177 ? -0.173 0.595 0.798 1.00 93.56 177 SER A O 1
ATOM 1376 N N . CYS A 1 178 ? 1.229 1.035 -0.879 1.00 92.38 178 CYS A N 1
ATOM 1377 C CA . CYS A 1 178 ? 0.521 2.256 -1.268 1.00 92.38 178 CYS A CA 1
ATOM 1378 C C . CYS A 1 178 ? -0.581 1.900 -2.274 1.00 92.38 178 CYS A C 1
ATOM 1380 O O . CYS A 1 178 ? -0.313 1.180 -3.237 1.00 92.38 178 CYS A O 1
ATOM 1382 N N . LEU A 1 179 ? -1.801 2.390 -2.063 1.00 93.88 179 LEU A N 1
ATOM 1383 C CA . LEU A 1 179 ? -2.927 2.101 -2.945 1.00 93.88 179 LEU A CA 1
ATOM 1384 C C . LEU A 1 179 ? -2.781 2.866 -4.277 1.00 93.88 179 LEU A C 1
ATOM 1386 O O . LEU A 1 179 ? -2.730 4.104 -4.256 1.00 93.88 179 LEU A O 1
ATOM 1390 N N . PRO A 1 180 ? -2.713 2.176 -5.436 1.00 92.38 180 PRO A N 1
ATOM 1391 C CA . PRO A 1 180 ? -2.667 2.824 -6.744 1.00 92.38 180 PRO A CA 1
ATOM 1392 C C . PRO A 1 180 ? -3.923 3.641 -7.007 1.00 92.38 180 PRO A C 1
ATOM 1394 O O . PRO A 1 180 ? -5.030 3.234 -6.676 1.00 92.38 180 PRO A O 1
ATOM 1397 N N . GLN A 1 181 ? -3.712 4.805 -7.615 1.00 93.06 181 GLN A N 1
ATOM 1398 C CA . GLN A 1 181 ? -4.793 5.640 -8.111 1.00 93.06 181 GLN A CA 1
ATOM 1399 C C . GLN A 1 181 ? -5.177 5.120 -9.495 1.00 93.06 181 GLN A C 1
ATOM 1401 O O . GLN A 1 181 ? -4.303 4.897 -10.336 1.00 93.06 181 GLN A O 1
ATOM 1406 N N . VAL A 1 182 ? -6.470 4.924 -9.722 1.00 95.25 182 VAL A N 1
ATOM 1407 C CA . VAL A 1 182 ? -7.034 4.585 -11.033 1.00 95.25 182 VAL A CA 1
ATOM 1408 C C . VAL A 1 182 ? -8.150 5.573 -11.370 1.00 95.25 182 VAL A C 1
ATOM 1410 O O . VAL A 1 182 ? -8.567 6.364 -10.521 1.00 95.25 182 VAL A O 1
ATOM 1413 N N . TYR A 1 183 ? -8.608 5.561 -12.616 1.00 96.12 183 TYR A N 1
ATOM 1414 C CA . TYR A 1 183 ? -9.789 6.302 -13.026 1.00 96.12 183 TYR A CA 1
ATOM 1415 C C . TYR A 1 183 ? -11.039 5.511 -12.657 1.00 96.12 183 TYR A C 1
ATOM 1417 O O . TYR A 1 183 ? -11.067 4.281 -12.760 1.00 96.12 183 TYR A O 1
ATOM 1425 N N . CYS A 1 184 ? -12.077 6.215 -12.236 1.00 95.12 184 CYS A N 1
ATOM 1426 C CA . CYS A 1 184 ? -13.373 5.632 -11.949 1.00 95.12 184 CYS A CA 1
ATOM 1427 C C . CYS A 1 184 ? -14.506 6.526 -12.453 1.00 95.12 184 CYS A C 1
ATOM 1429 O O . CYS A 1 184 ? -14.314 7.706 -12.746 1.00 95.12 184 CYS A O 1
ATOM 1431 N N . ARG A 1 185 ? -15.698 5.945 -12.567 1.00 92.38 185 ARG A N 1
ATOM 1432 C CA . ARG A 1 185 ? -16.949 6.652 -12.858 1.00 92.38 185 ARG A CA 1
ATOM 1433 C C . ARG A 1 185 ? -17.998 6.223 -11.850 1.00 92.38 185 ARG A C 1
ATOM 1435 O O . ARG A 1 185 ? -18.022 5.058 -11.447 1.00 92.38 185 ARG A O 1
ATOM 1442 N N . SER A 1 186 ? -18.850 7.162 -11.455 1.00 90.19 186 SER A N 1
ATOM 1443 C CA . SER A 1 186 ? -20.052 6.838 -10.690 1.00 90.19 186 SER A CA 1
ATOM 1444 C C . SER A 1 186 ? -20.925 5.893 -11.510 1.00 90.19 186 SER A C 1
ATOM 1446 O O . SER A 1 186 ? -21.119 6.107 -12.708 1.00 90.19 186 SER A O 1
ATOM 1448 N N . VAL A 1 187 ? -21.453 4.860 -10.858 1.00 87.50 187 VAL A N 1
ATOM 1449 C CA . VAL A 1 187 ? -22.449 3.958 -11.457 1.00 87.50 187 VAL A CA 1
ATOM 1450 C C . VAL A 1 187 ? -23.839 4.600 -11.477 1.00 87.50 187 VAL A C 1
ATOM 1452 O O . VAL A 1 187 ? -24.750 4.047 -12.074 1.00 87.50 187 VAL A O 1
ATOM 1455 N N . HIS A 1 188 ? -23.999 5.782 -10.876 1.00 79.62 188 HIS A N 1
ATOM 1456 C CA . HIS A 1 188 ? -25.243 6.544 -10.847 1.00 79.62 188 HIS A CA 1
ATOM 1457 C C . HIS A 1 188 ? -25.094 7.884 -11.571 1.00 79.62 188 HIS A C 1
ATOM 1459 O O . HIS A 1 188 ? -24.124 8.617 -11.341 1.00 79.62 188 HIS A O 1
ATOM 1465 N N . HIS A 1 189 ? -26.072 8.214 -12.419 1.00 67.81 189 HIS A N 1
ATOM 1466 C CA . HIS A 1 189 ? -26.231 9.551 -12.992 1.00 67.81 189 HIS A CA 1
ATOM 1467 C C . HIS A 1 189 ? -27.164 10.388 -12.118 1.00 67.81 189 HIS A C 1
ATOM 1469 O O . HIS A 1 189 ? -28.330 10.038 -11.962 1.00 67.81 189 HIS A O 1
ATOM 1475 N N . SER A 1 190 ? -26.669 11.535 -11.647 1.00 62.09 190 SER A N 1
ATOM 1476 C CA . SER A 1 190 ? -27.460 12.520 -10.894 1.00 62.09 190 SER A CA 1
ATOM 1477 C C . SER A 1 190 ? -28.623 13.094 -11.724 1.00 62.09 190 SER A C 1
ATOM 1479 O O . SER A 1 190 ? -29.667 13.450 -11.188 1.00 62.09 190 SER A O 1
ATOM 1481 N N . THR A 1 191 ? -28.492 13.162 -13.056 1.00 61.81 191 THR A N 1
ATOM 1482 C CA . THR A 1 191 ? -29.571 13.579 -13.964 1.00 61.81 191 THR A CA 1
ATOM 1483 C C . THR A 1 191 ? -29.431 12.905 -15.336 1.00 61.81 191 THR A C 1
ATOM 1485 O O . THR A 1 191 ? -28.320 12.669 -15.808 1.00 61.81 191 THR A O 1
ATOM 1488 N N . LYS A 1 192 ? -30.556 12.612 -16.012 1.00 58.31 192 LYS A N 1
ATOM 1489 C CA . LYS A 1 192 ? -30.615 11.901 -17.316 1.00 58.31 192 LYS A CA 1
ATOM 1490 C C . LYS A 1 192 ? -29.767 12.506 -18.451 1.00 58.31 192 LYS A C 1
ATOM 1492 O O . LYS A 1 192 ? -29.578 11.835 -19.458 1.00 58.31 192 LYS A O 1
ATOM 1497 N N . ASN A 1 193 ? -29.285 13.740 -18.307 1.00 61.28 193 ASN A N 1
ATOM 1498 C CA . ASN A 1 193 ? -28.609 14.485 -19.372 1.00 61.28 193 ASN A CA 1
ATOM 1499 C C . ASN A 1 193 ? -27.148 14.841 -19.062 1.00 61.28 193 ASN A C 1
ATOM 1501 O O . ASN A 1 193 ? -26.498 15.457 -19.904 1.00 61.28 193 ASN A O 1
ATOM 1505 N N . GLU A 1 194 ? -26.616 14.475 -17.894 1.00 66.19 194 GLU A N 1
ATOM 1506 C CA . GLU A 1 194 ? -25.217 14.759 -17.570 1.00 66.19 19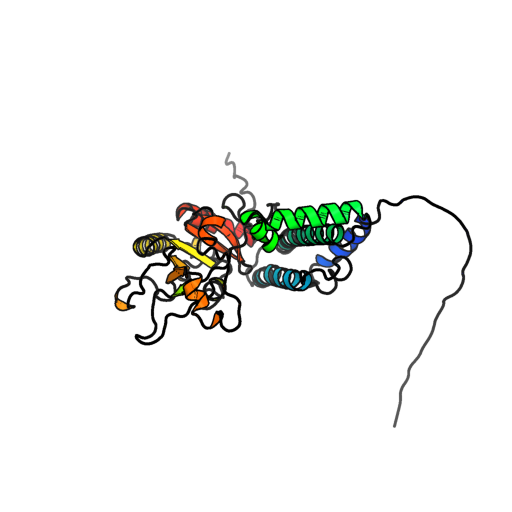4 GLU A CA 1
ATOM 1507 C C . GLU A 1 194 ? -24.317 13.569 -17.932 1.00 66.19 194 GLU A C 1
ATOM 1509 O O . GLU A 1 194 ? -24.539 12.451 -17.446 1.00 66.19 194 GLU A O 1
ATOM 1514 N N . PRO A 1 195 ? -23.285 13.773 -18.775 1.00 67.94 195 PRO A N 1
ATOM 1515 C CA . PRO A 1 195 ? -22.339 12.715 -19.096 1.00 67.94 195 PRO A CA 1
ATOM 1516 C C . PRO A 1 195 ? -21.645 12.258 -17.812 1.00 67.94 195 PRO A C 1
ATOM 1518 O O . PRO A 1 195 ? -21.234 13.075 -16.991 1.00 67.94 195 PRO A O 1
ATOM 1521 N N . ALA A 1 196 ? -21.506 10.943 -17.618 1.00 73.88 196 ALA A N 1
ATOM 1522 C CA . ALA A 1 196 ? -20.906 10.430 -16.390 1.00 73.88 196 ALA A CA 1
ATOM 1523 C C . ALA A 1 196 ? -19.458 10.912 -16.292 1.00 73.88 196 ALA A C 1
ATOM 1525 O O . ALA A 1 196 ? -18.635 10.621 -17.161 1.00 73.88 196 ALA A O 1
ATOM 1526 N N . ILE A 1 197 ? -19.155 11.643 -15.232 1.00 88.31 197 ILE A N 1
ATOM 1527 C CA . ILE A 1 197 ? -17.864 12.297 -15.064 1.00 88.31 197 ILE A CA 1
ATOM 1528 C C . ILE A 1 197 ? -16.829 11.241 -14.667 1.00 88.31 197 ILE A C 1
ATOM 1530 O O . ILE A 1 197 ? -17.044 10.459 -13.738 1.00 88.31 197 ILE A O 1
ATOM 1534 N N . VAL A 1 198 ? -15.711 11.203 -15.391 1.00 92.94 198 VAL A N 1
ATOM 1535 C CA . VAL A 1 198 ? -14.535 10.424 -14.988 1.00 92.94 198 VAL A CA 1
ATOM 1536 C C . VAL A 1 198 ? -13.852 11.152 -13.839 1.00 92.94 198 VAL A C 1
ATOM 1538 O O . VAL A 1 198 ? -13.643 12.360 -13.900 1.00 92.94 198 VAL A O 1
ATOM 1541 N N . GLN A 1 199 ? -13.508 10.416 -12.791 1.00 94.00 199 GLN A N 1
ATOM 1542 C CA . GLN A 1 199 ? -12.868 10.921 -11.581 1.00 94.00 199 GLN A CA 1
ATOM 1543 C C . GLN A 1 199 ? -11.641 10.072 -11.247 1.00 94.00 199 GLN A C 1
ATOM 1545 O O . GLN A 1 199 ? -11.485 8.951 -11.738 1.00 94.00 199 GLN A O 1
ATOM 1550 N N . PHE A 1 200 ? -10.761 10.585 -10.391 1.00 94.81 200 PHE A N 1
ATOM 1551 C CA . PHE A 1 200 ? -9.720 9.759 -9.793 1.00 94.81 200 PHE A CA 1
ATOM 1552 C C . PHE A 1 200 ? -10.263 9.044 -8.556 1.00 94.81 200 PHE A C 1
ATOM 1554 O O . PHE A 1 200 ? -10.976 9.639 -7.750 1.00 94.81 200 PHE A O 1
ATOM 1561 N N . THR A 1 201 ? -9.851 7.795 -8.330 1.00 94.38 201 THR A N 1
ATOM 1562 C CA . THR A 1 201 ? -10.244 7.061 -7.115 1.00 94.38 201 THR A CA 1
ATOM 1563 C C . THR A 1 201 ? -9.862 7.784 -5.831 1.00 94.38 201 THR A C 1
ATOM 1565 O O . THR A 1 201 ? -10.590 7.690 -4.849 1.00 94.38 201 THR A O 1
ATOM 1568 N N . ASP A 1 202 ? -8.750 8.521 -5.829 1.00 92.31 202 ASP A N 1
ATOM 1569 C CA . ASP A 1 202 ? -8.322 9.313 -4.672 1.00 92.31 202 ASP A CA 1
ATOM 1570 C C . ASP A 1 202 ? -9.341 10.402 -4.324 1.00 92.31 202 ASP A C 1
ATOM 1572 O O . ASP A 1 202 ? -9.638 10.584 -3.146 1.00 92.31 202 ASP A O 1
ATOM 1576 N N . ASP A 1 203 ? -9.910 11.083 -5.323 1.00 91.25 203 ASP A N 1
ATOM 1577 C CA . ASP A 1 203 ? -10.884 12.154 -5.095 1.00 91.25 203 ASP A CA 1
ATOM 1578 C C . ASP A 1 203 ? -12.124 11.585 -4.418 1.00 91.25 203 ASP A C 1
ATOM 1580 O O . ASP A 1 203 ? -12.638 12.150 -3.459 1.00 91.25 203 ASP A O 1
ATOM 1584 N N . VAL A 1 204 ? -12.570 10.414 -4.860 1.00 90.94 204 VAL A N 1
ATOM 1585 C CA . VAL A 1 204 ? -13.769 9.773 -4.328 1.00 90.94 204 VAL A CA 1
ATOM 1586 C C . VAL A 1 204 ? -13.524 9.122 -2.960 1.00 90.94 204 VAL A C 1
ATOM 1588 O O . VAL A 1 204 ? -14.380 9.175 -2.073 1.00 90.94 204 VAL A O 1
ATOM 1591 N N . LEU A 1 205 ? -12.355 8.513 -2.758 1.00 90.75 205 LEU A N 1
ATOM 1592 C CA . LEU A 1 205 ? -12.000 7.880 -1.489 1.00 90.75 205 LEU A CA 1
ATOM 1593 C C . LEU A 1 205 ? -11.727 8.921 -0.399 1.00 90.75 205 LEU A C 1
ATOM 1595 O O . LEU A 1 205 ? -12.156 8.740 0.740 1.00 90.75 205 LEU A O 1
ATOM 1599 N N . LEU A 1 206 ? -11.004 9.996 -0.719 1.00 85.00 206 LEU A N 1
ATOM 1600 C CA . LEU A 1 206 ? -10.511 10.948 0.275 1.00 85.00 206 LEU A CA 1
ATOM 1601 C C . LEU A 1 206 ? -11.496 12.082 0.590 1.00 85.00 206 LEU A C 1
ATOM 1603 O O . LEU A 1 206 ? -11.334 12.710 1.639 1.00 85.00 206 LEU A O 1
ATOM 1607 N N . SER A 1 207 ? -12.517 12.306 -0.243 1.00 83.12 207 SER A N 1
ATOM 1608 C CA . SER A 1 207 ? -13.512 13.374 -0.066 1.00 83.12 207 SER A CA 1
ATOM 1609 C C . SER A 1 207 ? -14.859 12.902 0.512 1.00 83.12 207 SER A C 1
ATOM 1611 O O . SER A 1 207 ? -15.094 11.719 0.778 1.00 83.12 207 SER A O 1
ATOM 1613 N N . GLY A 1 208 ? -15.758 13.865 0.742 1.00 78.88 208 GLY A N 1
ATOM 1614 C CA . GLY A 1 208 ? -17.150 13.628 1.126 1.00 78.88 208 GLY A CA 1
ATOM 1615 C C . GLY A 1 208 ? -17.320 13.020 2.519 1.00 78.88 208 GLY A C 1
ATOM 1616 O O . GLY A 1 208 ? -16.566 13.315 3.447 1.00 78.88 208 GLY A O 1
ATOM 1617 N N . LEU A 1 209 ? -18.316 12.139 2.659 1.00 72.56 209 LEU A N 1
ATOM 1618 C CA . LEU A 1 209 ? -18.676 11.466 3.919 1.00 72.56 209 LEU A CA 1
ATOM 1619 C C . LEU A 1 209 ? -17.517 10.662 4.543 1.00 72.56 209 LEU A C 1
ATOM 1621 O O . LEU A 1 209 ? -17.542 10.357 5.734 1.00 72.56 209 LEU A O 1
ATOM 1625 N N . ARG A 1 210 ? -16.493 10.335 3.746 1.00 79.06 210 ARG A N 1
ATOM 1626 C CA . ARG A 1 210 ? -15.328 9.517 4.118 1.00 79.06 210 ARG A CA 1
ATOM 1627 C C . ARG A 1 210 ? -14.169 10.345 4.673 1.00 79.06 210 ARG A C 1
ATOM 1629 O O . ARG A 1 210 ? -13.219 9.776 5.205 1.00 79.06 210 ARG A O 1
ATOM 1636 N N . ALA A 1 211 ? -14.215 11.675 4.548 1.00 73.69 211 ALA A N 1
ATOM 1637 C CA . ALA A 1 211 ? -13.087 12.551 4.866 1.00 73.69 211 ALA A CA 1
ATOM 1638 C C . ALA A 1 211 ? -12.670 12.504 6.347 1.00 73.69 211 ALA A C 1
ATOM 1640 O O . ALA A 1 211 ? -11.485 12.618 6.655 1.00 73.69 211 ALA A O 1
ATOM 1641 N N . ASN A 1 212 ? -13.634 12.284 7.246 1.00 77.69 212 ASN A N 1
ATOM 1642 C CA . ASN A 1 212 ? -13.423 12.313 8.696 1.00 77.69 212 ASN A CA 1
ATOM 1643 C C . ASN A 1 212 ? -13.030 10.952 9.298 1.00 77.69 212 ASN A C 1
ATOM 1645 O O . ASN A 1 212 ? -12.774 10.874 10.499 1.00 77.69 212 ASN A O 1
ATOM 1649 N N . ALA A 1 213 ? -12.999 9.881 8.500 1.00 83.44 213 ALA A N 1
ATOM 1650 C CA . ALA A 1 213 ? -12.606 8.560 8.975 1.00 83.44 213 ALA A CA 1
ATOM 1651 C C . ALA A 1 213 ? -11.076 8.415 8.973 1.00 83.44 213 ALA A C 1
ATOM 1653 O O . ALA A 1 213 ? -10.408 8.761 7.992 1.00 83.44 213 ALA A O 1
ATOM 1654 N N . LEU A 1 214 ? -10.518 7.874 10.062 1.00 88.25 214 LEU A N 1
ATOM 1655 C CA . LEU A 1 214 ? -9.087 7.573 10.141 1.00 88.25 214 LEU A CA 1
ATOM 1656 C C . LEU A 1 214 ? -8.713 6.487 9.131 1.00 88.25 214 LEU A C 1
ATOM 1658 O O . LEU A 1 214 ? -7.705 6.598 8.438 1.00 88.25 214 LEU A O 1
ATOM 1662 N N . LEU A 1 215 ? -9.547 5.454 9.028 1.00 93.69 215 LEU A N 1
ATOM 1663 C CA . LEU A 1 215 ? -9.410 4.390 8.051 1.00 93.69 215 LEU A CA 1
ATOM 1664 C C . LEU A 1 215 ? -10.625 4.375 7.131 1.00 93.69 215 LEU A C 1
ATOM 1666 O O . LEU A 1 215 ? -11.772 4.430 7.568 1.00 93.69 215 LEU A O 1
ATOM 1670 N N . ARG A 1 216 ? -10.357 4.287 5.833 1.00 94.06 216 ARG A N 1
ATOM 1671 C CA . ARG A 1 216 ? -11.367 4.241 4.778 1.00 94.06 216 ARG A CA 1
ATOM 1672 C C . ARG A 1 216 ? -11.451 2.831 4.226 1.00 94.06 216 ARG A C 1
ATOM 1674 O O . ARG A 1 216 ? -10.418 2.209 3.979 1.00 94.06 216 ARG A O 1
ATOM 1681 N N . LEU A 1 217 ? -12.669 2.348 4.018 1.00 95.44 217 LEU A N 1
ATOM 1682 C CA . LEU A 1 217 ? -12.922 1.016 3.486 1.00 95.44 217 LEU A CA 1
ATOM 1683 C C . LEU A 1 217 ? -13.228 1.097 1.987 1.00 95.44 217 LEU A C 1
ATOM 1685 O O . LEU A 1 217 ? -14.214 1.708 1.580 1.00 95.44 217 LEU A O 1
ATOM 1689 N N . LEU A 1 218 ? -12.376 0.470 1.183 1.00 96.12 218 LEU A N 1
ATOM 1690 C CA . LEU A 1 218 ? -12.579 0.228 -0.242 1.00 96.12 218 LEU A CA 1
ATOM 1691 C C . LEU A 1 218 ? -12.909 -1.254 -0.444 1.00 96.12 218 LEU A C 1
ATOM 1693 O O . LEU A 1 218 ? -12.195 -2.118 0.061 1.00 96.12 218 LEU A O 1
ATOM 1697 N N . ILE A 1 219 ? -13.960 -1.548 -1.200 1.00 96.69 219 ILE A N 1
ATOM 1698 C CA . ILE A 1 219 ? -14.403 -2.903 -1.516 1.00 96.69 219 ILE A CA 1
ATOM 1699 C C . ILE A 1 219 ? -14.298 -3.105 -3.022 1.00 96.69 219 ILE A C 1
ATOM 1701 O O . ILE A 1 219 ? -15.069 -2.532 -3.788 1.00 96.69 219 ILE A O 1
ATOM 1705 N N . ALA A 1 220 ? -13.334 -3.918 -3.440 1.00 96.81 220 ALA A N 1
ATOM 1706 C CA . ALA A 1 220 ? -13.147 -4.313 -4.828 1.00 96.81 220 ALA A CA 1
ATOM 1707 C C . ALA A 1 220 ? -14.057 -5.506 -5.150 1.00 96.81 220 ALA A C 1
ATOM 1709 O O . ALA A 1 220 ? -13.929 -6.570 -4.542 1.00 96.81 220 ALA A O 1
ATOM 1710 N N . VAL A 1 221 ? -14.973 -5.330 -6.098 1.00 95.81 221 VAL A N 1
ATOM 1711 C CA . VAL A 1 221 ? -15.961 -6.339 -6.522 1.00 95.81 221 VAL A CA 1
ATOM 1712 C C . VAL A 1 221 ? -16.009 -6.417 -8.043 1.00 95.81 221 VAL A C 1
ATOM 1714 O O . VAL A 1 221 ? -15.589 -5.478 -8.706 1.00 95.81 221 VAL A O 1
ATOM 1717 N N . ASP A 1 222 ? -16.513 -7.511 -8.613 1.00 93.31 222 ASP A N 1
ATOM 1718 C CA . ASP A 1 222 ? -16.614 -7.640 -10.078 1.00 93.31 222 ASP A CA 1
ATOM 1719 C C . ASP A 1 222 ? -17.976 -7.198 -10.631 1.00 93.31 222 ASP A C 1
ATOM 1721 O O . ASP A 1 222 ? -18.069 -6.803 -11.787 1.00 93.31 222 ASP A O 1
ATOM 1725 N N . ASP A 1 223 ? -19.027 -7.227 -9.811 1.00 91.31 223 ASP A N 1
ATOM 1726 C CA . ASP A 1 223 ? -20.394 -6.932 -10.235 1.00 91.31 223 ASP A CA 1
ATOM 1727 C C . ASP A 1 223 ? -21.250 -6.386 -9.077 1.00 91.31 223 ASP A C 1
ATOM 1729 O O . ASP A 1 223 ? -20.850 -6.384 -7.907 1.00 91.31 223 ASP A O 1
ATOM 1733 N N . LEU A 1 224 ? -22.460 -5.933 -9.410 1.00 89.94 224 LEU A N 1
ATOM 1734 C CA . LEU A 1 224 ? -23.402 -5.366 -8.448 1.00 89.94 224 LEU A CA 1
ATOM 1735 C C . LEU A 1 224 ? -23.923 -6.391 -7.428 1.00 89.94 224 LEU A C 1
ATOM 1737 O O . LEU A 1 224 ? -24.091 -6.058 -6.259 1.00 89.94 224 LEU A O 1
ATOM 1741 N N . LYS A 1 225 ? -24.098 -7.658 -7.823 1.00 91.06 225 LYS A N 1
ATOM 1742 C CA . LYS A 1 225 ? -24.553 -8.722 -6.911 1.00 91.06 225 LYS A CA 1
ATOM 1743 C C . LYS A 1 225 ? -23.502 -8.999 -5.837 1.00 91.06 225 LYS A C 1
ATOM 1745 O O . LYS A 1 225 ? -23.831 -9.303 -4.693 1.00 91.06 225 LYS A O 1
ATOM 1750 N N . GLN A 1 226 ? -22.223 -8.907 -6.188 1.00 93.31 226 GLN A N 1
ATOM 1751 C CA . GLN A 1 226 ? -21.118 -9.002 -5.242 1.00 93.31 226 GLN A CA 1
ATOM 1752 C C . GLN A 1 226 ? -21.046 -7.784 -4.321 1.00 93.31 226 GLN A C 1
ATOM 1754 O O . GLN A 1 226 ? -20.739 -7.964 -3.141 1.00 93.31 226 GLN A O 1
ATOM 1759 N N . ALA A 1 227 ? -21.345 -6.583 -4.829 1.00 92.19 227 ALA A N 1
ATOM 1760 C CA . ALA A 1 227 ? -21.461 -5.375 -4.012 1.00 92.19 227 ALA A CA 1
ATOM 1761 C C . ALA A 1 227 ? -22.577 -5.519 -2.965 1.00 92.19 227 ALA A C 1
ATOM 1763 O O . ALA A 1 227 ? -22.330 -5.310 -1.781 1.00 92.19 227 ALA A O 1
ATOM 1764 N N . GLU A 1 228 ? -23.764 -5.973 -3.377 1.00 91.25 228 GLU A N 1
ATOM 1765 C CA . GLU A 1 228 ? -24.905 -6.235 -2.490 1.00 91.25 228 GLU A CA 1
ATOM 1766 C C . GLU A 1 228 ? -24.568 -7.283 -1.425 1.00 91.25 228 GLU A C 1
ATOM 1768 O O . GLU A 1 228 ? -24.751 -7.037 -0.236 1.00 91.25 228 GLU A O 1
ATOM 1773 N N . ARG A 1 229 ? -23.978 -8.421 -1.818 1.00 92.81 229 ARG A N 1
ATOM 1774 C CA . ARG A 1 229 ? -23.528 -9.453 -0.863 1.00 92.81 229 ARG A CA 1
ATOM 1775 C C . ARG A 1 229 ? -22.508 -8.913 0.135 1.00 92.81 229 ARG A C 1
ATOM 1777 O O . ARG A 1 229 ? -22.592 -9.218 1.318 1.00 92.81 229 ARG A O 1
ATOM 1784 N N . ALA A 1 230 ? -21.536 -8.134 -0.342 1.00 93.50 230 ALA A N 1
ATOM 1785 C CA . ALA A 1 230 ? -20.534 -7.512 0.515 1.00 93.50 230 ALA A CA 1
ATOM 1786 C C . ALA A 1 230 ? -21.172 -6.510 1.485 1.00 93.50 230 ALA A C 1
ATOM 1788 O O . ALA A 1 230 ? -20.755 -6.425 2.630 1.00 93.50 230 ALA A O 1
ATOM 1789 N N . TRP A 1 231 ? -22.195 -5.776 1.053 1.00 92.38 231 TRP A N 1
ATOM 1790 C CA . TRP A 1 231 ? -22.928 -4.844 1.902 1.00 92.38 231 TRP A CA 1
ATOM 1791 C C . TRP A 1 231 ? -23.757 -5.536 2.978 1.00 92.38 231 TRP A C 1
ATOM 1793 O O . TRP A 1 231 ? -23.734 -5.099 4.126 1.00 92.38 231 TRP A O 1
ATOM 1803 N N . THR A 1 232 ? -24.437 -6.633 2.645 1.00 91.75 232 THR A N 1
ATOM 1804 C CA . THR A 1 232 ? -25.117 -7.468 3.642 1.00 91.75 232 THR A CA 1
ATOM 1805 C C . THR A 1 232 ? -24.119 -8.008 4.665 1.00 91.75 232 THR A C 1
ATOM 1807 O O . THR A 1 232 ? -24.337 -7.843 5.861 1.00 91.75 232 THR A O 1
ATOM 1810 N N . GLU A 1 233 ? -22.978 -8.538 4.208 1.00 92.69 233 GLU A N 1
ATOM 1811 C CA . GLU A 1 233 ? -21.890 -8.996 5.085 1.00 92.69 233 GLU A CA 1
ATOM 1812 C C . GLU A 1 233 ? -21.381 -7.853 5.986 1.00 92.69 233 GLU A C 1
ATOM 1814 O O . GLU A 1 233 ? -21.212 -8.040 7.184 1.00 92.69 233 GLU A O 1
ATOM 1819 N N . LEU A 1 234 ? -21.207 -6.636 5.456 1.00 92.69 234 LEU A N 1
ATOM 1820 C CA . LEU A 1 234 ? -20.814 -5.472 6.258 1.00 92.69 234 LEU A CA 1
ATOM 1821 C C . LEU A 1 234 ? -21.856 -5.059 7.301 1.00 92.69 234 LEU A C 1
ATOM 1823 O O . LEU A 1 234 ? -21.463 -4.579 8.356 1.00 92.69 234 LEU A O 1
ATOM 1827 N N . LYS A 1 235 ? -23.156 -5.187 7.012 1.00 90.81 235 LYS A N 1
ATOM 1828 C CA . LYS A 1 235 ? -24.228 -4.866 7.971 1.00 90.81 235 LYS A CA 1
ATOM 1829 C C . LYS A 1 235 ? -24.262 -5.856 9.134 1.00 90.81 235 LYS A C 1
ATOM 1831 O O . LYS A 1 235 ? -24.602 -5.473 10.248 1.00 90.81 235 LYS A O 1
ATOM 1836 N N . GLU A 1 236 ? -23.928 -7.116 8.870 1.00 91.75 236 GLU A N 1
ATOM 1837 C CA . GLU A 1 236 ? -23.827 -8.161 9.893 1.00 91.75 236 GLU A CA 1
ATOM 1838 C C . GLU A 1 236 ? -22.578 -7.989 10.772 1.00 91.75 236 GLU A C 1
ATOM 1840 O O . GLU A 1 236 ? -22.577 -8.374 11.943 1.00 91.75 236 GLU A O 1
ATOM 1845 N N . LEU A 1 237 ? -21.519 -7.384 10.227 1.00 91.56 237 LEU A N 1
ATOM 1846 C CA . LEU A 1 237 ? -20.280 -7.096 10.940 1.00 91.56 237 LEU A CA 1
ATOM 1847 C C . LEU A 1 237 ? -20.363 -5.752 11.675 1.00 91.56 237 LEU A C 1
ATOM 1849 O O . LEU A 1 237 ? -20.418 -4.687 11.066 1.00 91.56 237 LEU A O 1
ATOM 1853 N N . ASP A 1 238 ? -20.263 -5.775 13.002 1.00 90.94 238 ASP A N 1
ATOM 1854 C CA . ASP A 1 238 ? -20.210 -4.558 13.825 1.00 90.94 238 ASP A CA 1
ATOM 1855 C C . ASP A 1 238 ? -18.810 -3.903 13.785 1.00 90.94 238 ASP A C 1
ATOM 1857 O O . ASP A 1 238 ? -18.063 -3.869 14.768 1.00 90.94 238 ASP A O 1
ATOM 1861 N N . LEU A 1 239 ? -18.419 -3.413 12.600 1.00 92.62 239 LEU A N 1
ATOM 1862 C CA . LEU A 1 239 ? -17.093 -2.835 12.355 1.00 92.62 239 LEU A CA 1
ATOM 1863 C C . LEU A 1 239 ? -16.828 -1.596 13.211 1.00 92.62 239 LEU A C 1
ATOM 1865 O O . LEU A 1 239 ? -15.686 -1.371 13.614 1.00 92.62 239 LEU A O 1
ATOM 1869 N N . GLU A 1 240 ? -17.856 -0.796 13.495 1.00 91.50 240 GLU A N 1
ATOM 1870 C CA . GLU A 1 240 ? -17.714 0.406 14.317 1.00 91.50 240 GLU A CA 1
ATOM 1871 C C . GLU A 1 240 ? -17.344 0.029 15.751 1.00 91.50 240 GLU A C 1
ATOM 1873 O O . GLU A 1 240 ? -16.396 0.587 16.301 1.00 91.50 240 GLU A O 1
ATOM 1878 N N . LYS A 1 241 ? -17.994 -0.980 16.336 1.00 91.81 241 LYS A N 1
ATOM 1879 C CA . LYS A 1 241 ? -17.635 -1.463 17.670 1.00 91.81 241 LYS A CA 1
ATOM 1880 C C . LYS A 1 241 ? -16.261 -2.127 17.697 1.00 91.81 241 LYS A C 1
ATOM 1882 O O . LYS A 1 241 ? -15.454 -1.796 18.564 1.00 91.81 241 LYS A O 1
ATOM 1887 N N . SER A 1 242 ? -15.963 -3.016 16.747 1.00 91.75 242 SER A N 1
ATOM 1888 C CA . SER A 1 242 ? -14.679 -3.735 16.718 1.00 91.75 242 SER A CA 1
ATOM 1889 C C . SER A 1 242 ? -13.481 -2.822 16.455 1.00 91.75 242 SER A C 1
ATOM 1891 O O . SER A 1 242 ? -12.385 -3.101 16.932 1.00 91.75 242 SER A O 1
ATOM 1893 N N . SER A 1 243 ? -13.674 -1.716 15.730 1.00 91.12 243 SER A N 1
ATOM 1894 C CA . SER A 1 243 ? -12.623 -0.730 15.449 1.00 91.12 243 SER A CA 1
ATOM 1895 C C . SER A 1 243 ? -12.578 0.447 16.427 1.00 91.12 243 SER A C 1
ATOM 1897 O O . SER A 1 243 ? -11.782 1.354 16.210 1.00 91.12 243 SER A O 1
ATOM 1899 N N . ASN A 1 244 ? -13.412 0.472 17.476 1.00 87.69 244 ASN A N 1
ATOM 1900 C CA . ASN A 1 244 ? -13.587 1.628 18.369 1.00 87.69 244 ASN A CA 1
ATOM 1901 C C . ASN A 1 244 ? -13.983 2.930 17.628 1.00 87.69 244 ASN A C 1
ATOM 1903 O O . ASN A 1 244 ? -13.556 4.028 17.978 1.00 87.69 244 ASN A O 1
ATOM 1907 N N . GLY A 1 245 ? -14.784 2.800 16.569 1.00 87.88 245 GLY A N 1
ATOM 1908 C CA . GLY A 1 245 ? -15.304 3.899 15.755 1.00 87.88 245 GLY A CA 1
ATOM 1909 C C . GLY A 1 245 ? -14.367 4.399 14.651 1.00 87.88 245 GLY A C 1
ATOM 1910 O O . GLY A 1 245 ? -14.720 5.356 13.958 1.00 87.88 245 GLY A O 1
ATOM 1911 N N . GLU A 1 246 ? -13.196 3.779 14.454 1.00 89.62 246 GLU A N 1
ATOM 1912 C CA . GLU A 1 246 ? -12.227 4.208 13.430 1.00 89.62 246 GLU A CA 1
ATOM 1913 C C . GLU A 1 246 ? -12.622 3.823 12.000 1.00 89.62 246 GLU A C 1
ATOM 1915 O O . GLU A 1 246 ? -12.186 4.475 11.046 1.00 89.62 246 GLU A O 1
ATOM 1920 N N . VAL A 1 247 ? -13.429 2.769 11.846 1.00 92.12 247 VAL A N 1
ATOM 1921 C CA . VAL A 1 247 ? -13.931 2.269 10.562 1.00 92.12 247 VAL A CA 1
ATOM 1922 C C . VAL A 1 247 ? -15.452 2.283 10.588 1.00 92.12 247 VAL A C 1
ATOM 1924 O O . VAL A 1 247 ? -16.071 1.608 11.405 1.00 92.12 247 VAL A O 1
ATOM 1927 N N . ARG A 1 248 ? -16.056 3.013 9.648 1.00 89.50 248 ARG A N 1
ATOM 1928 C CA . ARG A 1 248 ? -17.511 3.081 9.475 1.00 89.50 248 ARG A CA 1
ATOM 1929 C C . ARG A 1 248 ? -17.924 2.325 8.225 1.00 89.50 248 ARG A C 1
ATOM 1931 O O . ARG A 1 248 ? -17.693 2.812 7.113 1.00 89.50 248 ARG A O 1
ATOM 1938 N N . GLY A 1 249 ? -18.561 1.167 8.399 1.00 87.94 249 GLY A N 1
ATOM 1939 C CA . GLY A 1 249 ? -19.054 0.345 7.287 1.00 87.94 249 GLY A CA 1
ATOM 1940 C C . GLY A 1 249 ? -19.988 1.117 6.348 1.00 87.94 249 GLY A C 1
ATOM 1941 O O . GLY A 1 249 ? -19.885 0.982 5.134 1.00 87.94 249 GLY A O 1
ATOM 1942 N N . SER A 1 250 ? -20.798 2.033 6.893 1.00 86.38 250 SER A N 1
ATOM 1943 C CA . SER A 1 250 ? -21.714 2.904 6.139 1.00 86.38 250 SER A CA 1
ATOM 1944 C C . SER A 1 250 ? -21.035 3.830 5.122 1.00 86.38 250 SER A C 1
ATOM 1946 O O . SER A 1 250 ? -21.675 4.299 4.184 1.00 86.38 250 SER A O 1
ATOM 1948 N N . THR A 1 251 ? -19.736 4.085 5.287 1.00 88.50 251 THR A N 1
ATOM 1949 C CA . THR A 1 251 ? -18.954 4.972 4.413 1.00 88.50 251 THR A CA 1
ATOM 1950 C C . THR A 1 251 ? -18.116 4.213 3.381 1.00 88.50 251 THR A C 1
ATOM 1952 O O . THR A 1 251 ? -17.349 4.834 2.640 1.00 88.50 251 THR A O 1
ATOM 1955 N N . ALA A 1 252 ? -18.253 2.883 3.318 1.00 92.44 252 ALA A N 1
ATOM 1956 C CA . ALA A 1 252 ? -17.514 2.040 2.389 1.00 92.44 252 ALA A CA 1
ATOM 1957 C C . ALA A 1 252 ? -17.713 2.484 0.932 1.00 92.44 252 ALA A C 1
ATOM 1959 O O . ALA A 1 252 ? -18.812 2.859 0.523 1.00 92.44 252 ALA A O 1
ATOM 1960 N N . LEU A 1 253 ? -16.632 2.442 0.153 1.00 94.38 253 LEU A N 1
ATOM 1961 C CA . LEU A 1 253 ? -16.662 2.660 -1.288 1.00 94.38 253 LEU A CA 1
ATOM 1962 C C . LEU A 1 253 ? -16.602 1.316 -2.001 1.00 94.38 253 LEU A C 1
ATOM 1964 O O . LEU A 1 253 ? -15.677 0.542 -1.773 1.00 94.38 253 LEU A O 1
ATOM 1968 N N . PHE A 1 254 ? -17.545 1.070 -2.897 1.00 95.06 254 PHE A N 1
ATOM 1969 C CA . PHE A 1 254 ? -17.569 -0.099 -3.761 1.00 95.06 254 PHE A CA 1
ATOM 1970 C C . PHE A 1 254 ? -16.966 0.268 -5.111 1.00 95.06 254 PHE A C 1
ATOM 1972 O O . PHE A 1 254 ? -17.401 1.226 -5.749 1.00 95.06 254 PHE A O 1
ATOM 1979 N N . LEU A 1 255 ? -15.954 -0.487 -5.532 1.00 96.19 255 LEU A N 1
ATOM 1980 C CA . LEU A 1 255 ? -15.300 -0.333 -6.823 1.00 96.19 255 LEU A CA 1
ATOM 1981 C C . LEU A 1 255 ? -15.506 -1.600 -7.650 1.00 96.19 255 LEU A C 1
ATOM 1983 O O . LEU A 1 255 ? -14.902 -2.639 -7.378 1.00 96.19 255 LEU A O 1
ATOM 1987 N N . ILE A 1 256 ? -16.356 -1.486 -8.664 1.00 95.94 256 ILE A N 1
ATOM 1988 C CA . ILE A 1 256 ? -16.643 -2.524 -9.646 1.00 95.94 256 ILE A CA 1
ATOM 1989 C C . ILE A 1 256 ? -15.480 -2.590 -10.642 1.00 95.94 256 ILE A C 1
ATOM 1991 O O . ILE A 1 256 ? -15.154 -1.610 -11.314 1.00 95.94 256 ILE A O 1
ATOM 1995 N N . HIS A 1 257 ? -14.844 -3.754 -10.729 1.00 94.88 257 HIS A N 1
ATOM 1996 C CA . HIS A 1 257 ? -13.700 -4.047 -11.589 1.00 94.88 257 HIS A CA 1
ATOM 1997 C C . HIS A 1 257 ? -14.091 -4.486 -13.009 1.00 94.88 257 HIS A C 1
ATOM 1999 O O . HIS A 1 257 ? -13.253 -5.014 -13.735 1.00 94.88 257 HIS A O 1
ATOM 2005 N N . ASP A 1 258 ? -15.331 -4.231 -13.416 1.00 93.62 258 ASP A N 1
ATOM 2006 C CA . ASP A 1 258 ? -15.810 -4.381 -14.785 1.00 93.62 258 ASP A CA 1
ATOM 2007 C C . ASP A 1 258 ? -15.997 -2.990 -15.428 1.00 93.62 258 ASP A C 1
ATOM 2009 O O . ASP A 1 258 ? -16.900 -2.244 -15.033 1.00 93.62 258 ASP A O 1
ATOM 2013 N N . PRO A 1 259 ? -15.154 -2.601 -16.406 1.00 91.56 259 PRO A N 1
ATOM 2014 C CA . PRO A 1 259 ? -15.279 -1.311 -17.081 1.00 91.56 259 PRO A CA 1
ATOM 2015 C C . PRO A 1 259 ? -16.496 -1.249 -18.014 1.00 91.56 259 PRO A C 1
ATOM 2017 O O . PRO A 1 259 ? -16.918 -0.155 -18.383 1.00 91.56 259 PRO A O 1
ATOM 2020 N N . THR A 1 260 ? -17.050 -2.402 -18.406 1.00 89.19 260 THR A N 1
ATOM 2021 C CA . THR A 1 260 ? -18.208 -2.499 -19.305 1.00 89.19 260 THR A CA 1
ATOM 2022 C C . THR A 1 260 ? -19.536 -2.374 -18.570 1.00 89.19 260 THR A C 1
ATOM 2024 O O . THR A 1 260 ? -20.578 -2.292 -19.214 1.00 89.19 260 THR A O 1
ATOM 2027 N N . PHE A 1 261 ? -19.509 -2.312 -17.234 1.00 86.88 261 PHE A N 1
ATOM 2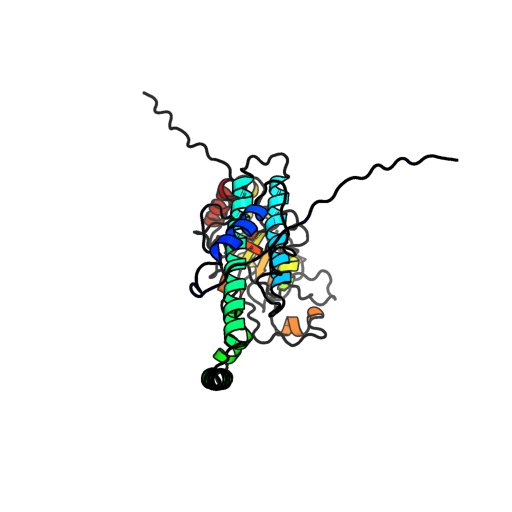028 C CA . PHE A 1 261 ? -20.711 -2.199 -16.424 1.00 86.88 261 PHE A CA 1
ATOM 2029 C C . PHE A 1 261 ? -21.491 -0.924 -16.779 1.00 86.88 261 PHE A C 1
ATOM 2031 O O . PHE A 1 261 ? -21.018 0.205 -16.588 1.00 86.88 261 PHE A O 1
ATOM 2038 N N . GLU A 1 262 ? -22.692 -1.116 -17.322 1.00 76.06 262 GLU A N 1
ATOM 2039 C CA . GLU A 1 262 ? -23.564 -0.025 -17.735 1.00 76.06 262 GLU A CA 1
ATOM 2040 C C . GLU A 1 262 ? -24.146 0.706 -16.527 1.00 76.06 262 GLU A C 1
ATOM 2042 O O . GLU A 1 262 ? -24.475 0.124 -15.491 1.00 76.06 262 GLU A O 1
ATOM 2047 N N . ILE A 1 263 ? -24.263 2.020 -16.676 1.00 71.62 263 ILE A N 1
ATOM 2048 C CA . ILE A 1 263 ? -24.797 2.897 -15.646 1.00 71.62 263 ILE A CA 1
ATOM 2049 C C . ILE A 1 263 ? -26.296 2.634 -15.512 1.00 71.62 263 ILE A C 1
ATOM 2051 O O . ILE A 1 263 ? -27.037 2.736 -16.491 1.00 71.62 263 ILE A O 1
ATOM 2055 N N . GLN A 1 264 ? -26.740 2.311 -14.299 1.00 70.19 264 GLN A N 1
ATOM 2056 C CA . GLN A 1 264 ? -28.151 2.070 -14.028 1.00 70.19 264 GLN A CA 1
ATOM 2057 C C . GLN A 1 264 ? -28.836 3.339 -13.505 1.00 70.19 264 GLN A C 1
ATOM 2059 O O . GLN A 1 264 ? -28.216 4.130 -12.787 1.00 70.19 264 GLN A O 1
ATOM 2064 N N . PRO A 1 265 ? -30.120 3.557 -13.841 1.00 66.44 265 PRO A N 1
ATOM 2065 C CA . PRO A 1 265 ? -30.916 4.585 -13.184 1.00 66.44 265 PRO A CA 1
ATOM 2066 C C . PRO A 1 265 ? -31.031 4.277 -11.682 1.00 66.44 265 PRO A C 1
ATOM 2068 O O . PRO A 1 265 ? -31.167 3.113 -11.298 1.00 66.44 265 PRO A O 1
ATOM 2071 N N . GLU A 1 266 ? -30.975 5.324 -10.848 1.00 64.56 266 GLU A N 1
ATOM 2072 C CA . GLU A 1 266 ? -30.920 5.235 -9.375 1.00 64.56 266 GLU A CA 1
ATOM 2073 C C . GLU A 1 266 ? -32.009 4.345 -8.763 1.00 64.56 266 GLU A C 1
ATOM 2075 O O . GLU A 1 266 ? -31.755 3.667 -7.771 1.00 64.56 266 GLU A O 1
ATOM 2080 N N . ASP A 1 267 ? -33.173 4.263 -9.408 1.00 59.50 267 ASP A N 1
ATOM 2081 C CA . ASP A 1 267 ? -34.333 3.497 -8.944 1.00 59.50 267 ASP A CA 1
ATOM 2082 C C . ASP A 1 267 ? -34.120 1.969 -8.905 1.00 59.50 267 ASP A C 1
ATOM 2084 O O . ASP A 1 267 ? -34.951 1.245 -8.360 1.00 59.50 267 ASP A O 1
ATOM 2088 N N . SER A 1 268 ? -33.034 1.452 -9.491 1.00 59.16 268 SER A N 1
ATOM 2089 C CA . SER A 1 268 ? -32.825 0.002 -9.665 1.00 59.16 268 SER A CA 1
ATOM 2090 C C . SER A 1 268 ? -32.063 -0.664 -8.515 1.00 59.16 268 SER A C 1
ATOM 2092 O O . SER A 1 268 ? -31.895 -1.883 -8.525 1.00 59.16 268 SER A O 1
ATOM 2094 N N . LEU A 1 269 ? -31.567 0.111 -7.545 1.00 59.25 269 LEU A N 1
ATOM 2095 C CA . LEU A 1 269 ? -30.584 -0.365 -6.574 1.00 59.25 269 LEU A CA 1
ATOM 2096 C C . LEU A 1 269 ? -31.131 -0.455 -5.147 1.00 59.25 269 LEU A C 1
ATOM 2098 O O . LEU A 1 269 ? -31.561 0.523 -4.542 1.00 59.25 269 LEU A O 1
ATOM 2102 N N . SER A 1 270 ? -31.083 -1.679 -4.618 1.00 59.84 270 SER A N 1
ATOM 2103 C CA . SER A 1 270 ? -31.530 -2.051 -3.276 1.00 59.84 270 SER A CA 1
ATOM 2104 C C . SER A 1 270 ? -30.511 -1.598 -2.230 1.00 59.84 270 SER A C 1
ATOM 2106 O O . SER A 1 270 ? -29.335 -1.896 -2.394 1.00 59.84 270 SER A O 1
ATOM 2108 N N . ASP A 1 271 ? -30.949 -0.944 -1.145 1.00 69.56 271 ASP A N 1
ATOM 2109 C CA . ASP A 1 271 ? -30.246 -0.674 0.135 1.00 69.56 271 ASP A CA 1
ATOM 2110 C C . ASP A 1 271 ? -28.833 -0.044 0.137 1.00 69.56 271 ASP A C 1
ATOM 2112 O O . ASP A 1 271 ? -28.339 0.352 1.200 1.00 69.56 271 ASP A O 1
ATOM 2116 N N . LEU A 1 272 ? -28.146 0.005 -0.996 1.00 71.44 272 LEU A N 1
ATOM 2117 C CA . LEU A 1 272 ? -26.824 0.571 -1.187 1.00 71.44 272 LEU A CA 1
ATOM 2118 C C . LEU A 1 272 ? -26.971 2.065 -1.444 1.00 71.44 272 LEU A C 1
ATOM 2120 O O . LEU A 1 272 ? -27.792 2.484 -2.254 1.00 71.44 272 LEU A O 1
ATOM 2124 N N . LEU A 1 273 ? -26.150 2.879 -0.781 1.00 73.12 273 LEU A N 1
ATOM 2125 C CA . LEU A 1 273 ? -26.117 4.314 -1.043 1.00 73.12 273 LEU A CA 1
ATOM 2126 C C . LEU A 1 273 ? -25.569 4.552 -2.461 1.00 73.12 273 LEU A C 1
ATOM 2128 O O . LEU A 1 273 ? -24.399 4.228 -2.694 1.00 73.12 273 LEU A O 1
ATOM 2132 N N . PRO A 1 274 ? -26.344 5.165 -3.378 1.00 67.00 274 PRO A N 1
ATOM 2133 C CA . PRO A 1 274 ? -25.903 5.409 -4.753 1.00 67.00 274 PRO A CA 1
ATOM 2134 C C . PRO A 1 274 ? -24.540 6.118 -4.840 1.00 67.00 274 PRO A C 1
ATOM 2136 O O . PRO A 1 274 ? -23.675 5.771 -5.639 1.00 67.00 274 PRO A O 1
ATOM 2139 N N . ALA A 1 275 ? -24.272 7.040 -3.911 1.00 76.06 275 ALA A N 1
ATOM 2140 C CA . ALA A 1 275 ? -23.018 7.795 -3.817 1.00 76.06 275 ALA A CA 1
ATOM 2141 C C . ALA A 1 275 ? -21.775 6.977 -3.383 1.00 76.06 275 ALA A C 1
ATOM 2143 O O . ALA A 1 275 ? -20.697 7.540 -3.146 1.00 76.06 275 ALA A O 1
ATOM 2144 N N . SER A 1 276 ? -21.903 5.658 -3.230 1.00 86.69 276 SER A N 1
ATOM 2145 C CA . SER A 1 276 ? -20.818 4.768 -2.810 1.00 86.69 276 SER A CA 1
ATOM 2146 C C . SER A 1 276 ? -20.391 3.752 -3.861 1.00 86.69 276 SER A C 1
ATOM 2148 O O . SER A 1 276 ? -19.415 3.046 -3.609 1.00 86.69 276 SER A O 1
ATOM 2150 N N . ILE A 1 277 ? -21.049 3.687 -5.024 1.00 91.31 277 ILE A N 1
ATOM 2151 C CA . ILE A 1 277 ? -20.743 2.692 -6.058 1.00 91.31 277 ILE A CA 1
ATOM 2152 C C . ILE A 1 277 ? -20.089 3.348 -7.270 1.00 91.31 277 ILE A C 1
ATOM 2154 O O . ILE A 1 277 ? -20.660 4.204 -7.946 1.00 91.31 277 ILE A O 1
ATOM 2158 N N . TYR A 1 278 ? -18.881 2.889 -7.565 1.00 94.00 278 TYR A N 1
ATOM 2159 C CA . TYR A 1 278 ? -18.078 3.329 -8.692 1.00 94.00 278 TYR A CA 1
ATOM 2160 C C . TYR A 1 278 ? -17.642 2.119 -9.497 1.00 94.00 278 TYR A C 1
ATOM 2162 O O . TYR A 1 278 ? -17.441 1.041 -8.945 1.00 94.00 278 TYR A O 1
ATOM 2170 N N . ARG A 1 279 ? -17.430 2.299 -10.795 1.00 94.62 279 ARG A N 1
ATOM 2171 C CA . ARG A 1 279 ? -16.712 1.327 -11.620 1.00 94.62 279 ARG A CA 1
ATOM 2172 C C . ARG A 1 279 ? -15.375 1.890 -12.059 1.00 94.62 279 ARG A C 1
ATOM 2174 O O . ARG A 1 279 ? -15.210 3.109 -12.137 1.00 94.62 279 ARG A O 1
ATOM 2181 N N . ILE A 1 280 ? -14.429 1.013 -12.361 1.00 96.62 280 ILE A N 1
ATOM 2182 C CA . ILE A 1 280 ? -13.188 1.418 -13.019 1.00 96.62 280 ILE A CA 1
ATOM 2183 C C . ILE A 1 280 ? -13.490 2.013 -14.401 1.00 96.62 280 ILE A C 1
ATOM 2185 O O . ILE A 1 280 ? -14.461 1.631 -15.062 1.00 96.62 280 ILE A O 1
ATOM 2189 N N . ALA A 1 281 ? -12.666 2.969 -14.820 1.00 95.44 281 ALA A N 1
ATOM 2190 C CA . ALA A 1 281 ? -12.778 3.615 -16.121 1.00 95.44 281 ALA A CA 1
ATOM 2191 C C . ALA A 1 281 ? -11.588 3.266 -17.018 1.00 95.44 281 ALA A C 1
ATOM 2193 O O . ALA A 1 281 ? -10.474 3.038 -16.537 1.00 95.44 281 ALA A O 1
ATOM 2194 N N . THR A 1 282 ? -11.819 3.212 -18.327 1.00 95.50 282 THR A N 1
ATOM 2195 C CA . THR A 1 282 ? -10.776 2.885 -19.305 1.00 95.50 282 THR A CA 1
ATOM 2196 C C . THR A 1 282 ? -9.888 4.092 -19.632 1.00 95.50 282 THR A C 1
ATOM 2198 O O . THR A 1 282 ? -10.209 5.240 -19.316 1.00 95.50 282 THR A O 1
ATOM 2201 N N . ALA A 1 283 ? -8.754 3.836 -20.295 1.00 94.75 283 ALA A N 1
ATOM 2202 C CA . ALA A 1 283 ? -7.896 4.887 -20.847 1.00 94.75 283 ALA A CA 1
ATOM 2203 C C . ALA A 1 283 ? -8.658 5.799 -21.825 1.00 94.75 283 ALA A C 1
ATOM 2205 O O . ALA A 1 283 ? -8.476 7.014 -21.792 1.00 94.75 283 ALA A O 1
ATOM 2206 N N . ASP A 1 284 ? -9.531 5.217 -22.652 1.00 94.75 284 ASP A N 1
ATOM 2207 C CA . ASP A 1 284 ? -10.326 5.944 -23.646 1.00 94.75 284 ASP A CA 1
ATOM 2208 C C . ASP A 1 284 ? -11.383 6.831 -22.990 1.00 94.75 284 ASP A C 1
ATOM 2210 O O . ASP A 1 284 ? -11.560 7.980 -23.390 1.00 94.75 284 ASP A O 1
ATOM 2214 N N . GLU A 1 285 ? -12.037 6.343 -21.932 1.00 93.69 285 GLU A N 1
ATOM 2215 C CA . GLU A 1 285 ? -12.975 7.157 -21.155 1.00 93.69 285 GLU A CA 1
ATOM 2216 C C . GLU A 1 285 ? -12.279 8.357 -20.511 1.00 93.69 285 GLU A C 1
ATOM 2218 O O . GLU A 1 285 ? -12.806 9.468 -20.551 1.00 93.69 285 GLU A O 1
ATOM 2223 N N . PHE A 1 286 ? -11.079 8.162 -19.953 1.00 94.38 286 PHE A N 1
ATOM 2224 C CA . PHE A 1 286 ? -10.289 9.269 -19.418 1.00 94.38 286 PHE A CA 1
ATOM 2225 C C . PHE A 1 286 ? -9.862 10.243 -20.519 1.00 94.38 286 PHE A C 1
ATOM 2227 O O . PHE A 1 286 ? -9.993 11.452 -20.340 1.00 94.38 286 PHE A O 1
ATOM 2234 N N . ALA A 1 287 ? -9.395 9.739 -21.663 1.00 94.50 287 ALA A N 1
ATOM 2235 C CA . ALA A 1 287 ? -8.978 10.561 -22.795 1.00 94.50 287 ALA A CA 1
ATOM 2236 C C . ALA A 1 287 ? -10.120 11.420 -23.362 1.00 94.50 287 ALA A C 1
ATOM 2238 O O . ALA A 1 287 ? -9.877 12.541 -23.801 1.00 94.50 287 ALA A O 1
ATOM 2239 N N . ALA A 1 288 ? -11.357 10.918 -23.310 1.00 93.00 288 ALA A N 1
ATOM 2240 C CA . ALA A 1 288 ? -12.559 11.653 -23.703 1.00 93.00 288 ALA A CA 1
ATOM 2241 C C . ALA A 1 288 ? -13.070 12.633 -22.629 1.00 93.00 288 ALA A C 1
ATOM 2243 O O . ALA A 1 288 ? -13.988 13.405 -22.896 1.00 93.00 288 ALA A O 1
ATOM 2244 N N . SER A 1 289 ? -12.518 12.592 -21.413 1.00 92.81 289 SER A N 1
ATOM 2245 C CA . SER A 1 289 ? -12.962 13.423 -20.294 1.00 92.81 289 SER A CA 1
ATOM 2246 C C . SER A 1 289 ? -12.238 14.768 -20.240 1.00 92.81 289 SER A C 1
ATOM 2248 O O . SER A 1 289 ? -11.096 14.907 -20.686 1.00 92.81 289 SER A O 1
ATOM 2250 N N . ASP A 1 290 ? -12.858 15.737 -19.566 1.00 92.19 290 ASP A N 1
ATOM 2251 C CA . ASP A 1 290 ? -12.265 17.058 -19.333 1.00 92.19 290 ASP A CA 1
ATOM 2252 C C . ASP A 1 290 ? -10.928 16.998 -18.579 1.00 92.19 290 ASP A C 1
ATOM 2254 O O . ASP A 1 290 ? -10.076 17.873 -18.737 1.00 92.19 290 ASP A O 1
ATOM 2258 N N . LEU A 1 291 ? -10.690 15.928 -17.811 1.00 90.75 291 LEU A N 1
ATOM 2259 C CA . LEU A 1 291 ? -9.439 15.724 -17.083 1.00 90.75 291 LEU A CA 1
ATOM 2260 C C . LEU A 1 291 ? -8.234 15.522 -18.011 1.00 90.75 291 LEU A C 1
ATOM 2262 O O . LEU A 1 291 ? -7.107 15.805 -17.595 1.00 90.75 291 LEU A O 1
ATOM 2266 N N . CYS A 1 292 ? -8.449 15.049 -19.243 1.00 92.19 292 CYS A N 1
ATOM 2267 C CA . CYS A 1 292 ? -7.390 14.838 -20.230 1.00 92.19 292 CYS A CA 1
ATOM 2268 C C . CYS A 1 292 ? -7.219 16.023 -21.197 1.00 92.19 292 CYS A C 1
ATOM 2270 O O . CYS A 1 292 ? -6.308 16.002 -22.029 1.00 92.19 292 CYS A O 1
ATOM 2272 N N . GLN A 1 293 ? -8.024 17.087 -21.080 1.00 90.50 293 GLN A N 1
ATOM 2273 C CA . GLN A 1 293 ? -7.835 18.289 -21.894 1.00 90.50 293 GLN A CA 1
ATOM 2274 C C . GLN A 1 293 ? -6.424 18.854 -21.682 1.00 90.50 293 GLN A C 1
ATOM 2276 O O . GLN A 1 293 ? -5.986 19.089 -20.554 1.00 90.50 293 GLN A O 1
ATOM 2281 N N . ASN A 1 294 ? -5.700 19.069 -22.782 1.00 91.94 294 ASN A N 1
ATOM 2282 C CA . ASN A 1 294 ? -4.303 19.524 -22.791 1.00 91.94 294 ASN A CA 1
ATOM 2283 C C . ASN A 1 294 ? -3.306 18.574 -22.096 1.00 91.94 294 ASN A C 1
ATOM 2285 O O . ASN A 1 294 ? -2.209 18.992 -21.721 1.00 91.94 294 ASN A O 1
ATOM 2289 N N . ARG A 1 295 ? -3.658 17.293 -21.930 1.00 91.25 295 ARG A N 1
ATOM 2290 C CA . ARG A 1 295 ? -2.761 16.245 -21.426 1.00 91.25 295 ARG A CA 1
ATOM 2291 C C . ARG A 1 295 ? -2.524 15.191 -22.508 1.00 91.25 295 ARG A C 1
ATOM 2293 O O . ARG A 1 295 ? -3.402 14.961 -23.338 1.00 91.25 295 ARG A O 1
ATOM 2300 N N . PRO A 1 296 ? -1.347 14.543 -22.529 1.00 90.75 296 PRO A N 1
ATOM 2301 C CA . PRO A 1 296 ? -1.130 13.418 -23.425 1.00 90.75 296 PRO A CA 1
ATOM 2302 C C . PRO A 1 296 ? -2.077 12.268 -23.072 1.00 90.75 296 PRO A C 1
ATOM 2304 O O . PRO A 1 296 ? -2.419 12.069 -21.905 1.00 90.75 296 PRO A O 1
ATOM 2307 N N . TYR A 1 297 ? -2.439 11.481 -24.084 1.00 92.38 297 TYR A N 1
ATOM 2308 C CA . TYR A 1 297 ? -3.195 10.245 -23.900 1.00 92.38 297 TYR A CA 1
ATOM 2309 C C . TYR A 1 297 ? -2.495 9.332 -22.865 1.00 92.38 297 TYR A C 1
ATOM 2311 O O . TYR A 1 297 ? -1.261 9.206 -22.922 1.00 92.38 297 TYR A O 1
ATOM 2319 N N . PRO A 1 298 ? -3.233 8.684 -21.937 1.00 91.19 298 PRO A N 1
ATOM 2320 C CA . PRO A 1 298 ? -2.677 7.899 -20.826 1.00 91.19 298 PRO A CA 1
ATOM 2321 C C . PRO A 1 298 ? -2.071 6.561 -21.297 1.00 91.19 298 PRO A C 1
ATOM 2323 O O . PRO A 1 298 ? -2.569 5.469 -21.026 1.00 91.19 298 PRO A O 1
ATOM 2326 N N . THR A 1 299 ? -0.959 6.644 -22.023 1.00 87.75 299 THR A N 1
ATOM 2327 C CA . THR A 1 299 ? -0.273 5.497 -22.626 1.00 87.75 299 THR A CA 1
ATOM 2328 C C . THR A 1 299 ? 0.260 4.552 -21.545 1.00 87.75 299 THR A C 1
ATOM 2330 O O . THR A 1 299 ? 0.981 4.975 -20.642 1.00 87.75 299 THR A O 1
ATOM 2333 N N . GLY A 1 300 ? -0.078 3.262 -21.642 1.00 86.31 300 GLY A N 1
ATOM 2334 C CA . GLY A 1 300 ? 0.334 2.235 -20.674 1.00 86.31 300 GLY A CA 1
ATOM 2335 C C . GLY A 1 300 ? -0.488 2.204 -19.379 1.00 86.31 300 GLY A C 1
ATOM 2336 O O . GLY A 1 300 ? -0.085 1.544 -18.421 1.00 86.31 300 GLY A O 1
ATOM 2337 N N . TYR A 1 301 ? -1.621 2.909 -19.329 1.00 91.69 301 TYR A N 1
ATOM 2338 C CA . TYR A 1 301 ? -2.534 2.860 -18.192 1.00 91.69 301 TYR A CA 1
ATOM 2339 C C . TYR A 1 301 ? -3.114 1.451 -17.976 1.00 91.69 301 TYR A C 1
ATOM 2341 O O . TYR A 1 301 ? -3.636 0.824 -18.896 1.00 91.69 301 TYR A O 1
ATOM 2349 N N . ASP A 1 302 ? -3.040 0.975 -16.732 1.00 91.88 302 ASP A N 1
ATOM 2350 C CA . ASP A 1 302 ? -3.593 -0.305 -16.282 1.00 91.88 302 ASP A CA 1
ATOM 2351 C C . ASP A 1 302 ? -4.782 -0.040 -15.346 1.00 91.88 302 ASP A C 1
ATOM 2353 O O . ASP A 1 302 ? -4.608 0.290 -14.171 1.00 91.88 302 ASP A O 1
ATOM 2357 N N . MET A 1 303 ? -6.005 -0.190 -15.859 1.00 94.69 303 MET A N 1
ATOM 2358 C CA . MET A 1 303 ? -7.232 0.006 -15.071 1.00 94.69 303 MET A CA 1
ATOM 2359 C C . MET A 1 303 ? -7.407 -1.025 -13.945 1.00 94.69 303 MET A C 1
ATOM 2361 O O . MET A 1 303 ? -8.078 -0.759 -12.949 1.00 94.69 303 MET A O 1
ATOM 2365 N N . TYR A 1 304 ? -6.752 -2.185 -14.045 1.00 95.50 304 TYR A N 1
ATOM 2366 C CA . TYR A 1 304 ? -6.830 -3.264 -13.059 1.00 95.50 304 TYR A CA 1
ATOM 2367 C C . TYR A 1 304 ? -5.753 -3.157 -11.973 1.00 95.50 304 TYR A C 1
ATOM 2369 O O . TYR A 1 304 ? -5.597 -4.070 -11.155 1.00 95.50 304 TYR A O 1
ATOM 2377 N N . ARG A 1 305 ? -5.015 -2.039 -11.926 1.00 92.81 305 ARG A N 1
ATOM 2378 C CA . ARG A 1 305 ? -3.852 -1.868 -11.050 1.00 92.81 305 ARG A CA 1
ATOM 2379 C C . ARG A 1 305 ? -4.159 -2.093 -9.570 1.00 92.81 305 ARG A C 1
ATOM 2381 O O . ARG A 1 305 ? -3.370 -2.760 -8.907 1.00 92.81 305 ARG A O 1
ATOM 2388 N N . ILE A 1 306 ? -5.297 -1.607 -9.059 1.00 94.56 306 ILE A N 1
ATOM 2389 C CA . ILE A 1 306 ? -5.720 -1.857 -7.665 1.00 94.56 306 ILE A CA 1
ATOM 2390 C C . ILE A 1 306 ? -5.827 -3.361 -7.398 1.00 94.56 306 ILE A C 1
ATOM 2392 O O . ILE A 1 306 ? -5.184 -3.866 -6.479 1.00 94.56 306 ILE A O 1
ATOM 2396 N N . ARG A 1 307 ? -6.567 -4.099 -8.235 1.00 94.31 307 ARG A N 1
ATOM 2397 C CA . ARG A 1 307 ? -6.750 -5.551 -8.083 1.00 94.31 307 ARG A CA 1
ATOM 2398 C C . ARG A 1 307 ? -5.419 -6.296 -8.161 1.00 94.31 307 ARG A C 1
ATOM 2400 O O . ARG A 1 307 ? -5.174 -7.193 -7.356 1.00 94.31 307 ARG A O 1
ATOM 2407 N N . LYS A 1 308 ? -4.551 -5.910 -9.099 1.00 92.56 308 LYS A N 1
ATOM 2408 C CA . LYS A 1 308 ? -3.223 -6.506 -9.295 1.00 92.56 308 LYS A CA 1
ATOM 2409 C C . LYS A 1 308 ? -2.307 -6.278 -8.092 1.00 92.56 308 LYS A C 1
ATOM 2411 O O . LYS A 1 308 ? -1.751 -7.240 -7.563 1.00 92.56 308 LYS A O 1
ATOM 2416 N N . ASP A 1 309 ? -2.188 -5.036 -7.629 1.00 91.12 309 ASP A N 1
ATOM 2417 C CA . ASP A 1 309 ? -1.302 -4.673 -6.517 1.00 91.12 309 ASP A CA 1
ATOM 2418 C C . ASP A 1 309 ? -1.813 -5.243 -5.183 1.00 91.12 309 ASP A C 1
ATOM 2420 O O . ASP A 1 309 ? -1.015 -5.660 -4.341 1.00 91.12 309 ASP A O 1
ATOM 2424 N N . MET A 1 310 ? -3.136 -5.348 -5.009 1.00 93.69 310 MET A N 1
ATOM 2425 C CA . MET A 1 310 ? -3.769 -5.961 -3.833 1.00 93.69 310 MET A CA 1
ATOM 2426 C C . MET A 1 310 ? -3.906 -7.485 -3.931 1.00 93.69 310 MET A C 1
ATOM 2428 O O . MET A 1 310 ? -4.437 -8.111 -3.013 1.00 93.69 310 MET A O 1
ATOM 2432 N N . LYS A 1 311 ? -3.411 -8.104 -5.012 1.00 93.12 311 LYS A N 1
ATOM 2433 C CA . LYS A 1 311 ? -3.469 -9.556 -5.258 1.00 93.12 311 LYS A CA 1
ATOM 2434 C C . LYS A 1 311 ? -4.890 -10.134 -5.171 1.00 93.12 311 LYS A C 1
ATOM 2436 O O . LYS A 1 311 ? -5.080 -11.224 -4.643 1.00 93.12 311 LYS A O 1
ATOM 2441 N N . GLY A 1 312 ? -5.881 -9.391 -5.661 1.00 93.69 312 GLY A N 1
ATOM 2442 C CA . GLY A 1 312 ? -7.283 -9.816 -5.696 1.00 93.69 312 GLY A CA 1
ATOM 2443 C C . GLY A 1 312 ? -8.035 -9.745 -4.364 1.00 93.69 312 GLY A C 1
ATOM 2444 O O . GLY A 1 312 ? -9.153 -10.245 -4.296 1.00 93.69 312 GLY A O 1
ATOM 2445 N N . ARG A 1 313 ? -7.460 -9.135 -3.318 1.00 95.81 313 ARG A N 1
ATOM 2446 C CA . ARG A 1 313 ? -8.148 -8.940 -2.031 1.00 95.81 313 ARG A CA 1
ATOM 2447 C C . ARG A 1 313 ? -9.373 -8.035 -2.197 1.00 95.81 313 ARG A C 1
ATOM 2449 O O . ARG A 1 313 ? -9.301 -7.015 -2.880 1.00 95.81 313 ARG A O 1
ATOM 2456 N N . LYS A 1 314 ? -10.471 -8.417 -1.542 1.00 96.50 314 LYS A N 1
ATOM 2457 C CA . LYS A 1 314 ? -11.796 -7.793 -1.664 1.00 96.50 314 LYS A CA 1
ATOM 2458 C C . LYS A 1 314 ? -11.932 -6.542 -0.799 1.00 96.50 314 LYS A C 1
ATOM 2460 O O . LYS A 1 314 ? -12.364 -5.507 -1.287 1.00 96.50 314 LYS A O 1
ATOM 2465 N N . TYR A 1 315 ? -11.553 -6.625 0.473 1.00 97.50 315 TYR A N 1
ATOM 2466 C CA . TYR A 1 315 ? -11.719 -5.551 1.454 1.00 97.50 315 TYR A CA 1
ATOM 2467 C C . TYR A 1 315 ? -10.386 -4.853 1.702 1.00 97.50 315 TYR A C 1
ATOM 2469 O O . TYR A 1 315 ? -9.418 -5.503 2.074 1.00 97.50 315 TYR A O 1
ATOM 2477 N N . ILE A 1 316 ? -10.305 -3.541 1.520 1.00 97.56 316 ILE A N 1
ATOM 2478 C CA . ILE A 1 316 ? -9.063 -2.776 1.655 1.00 97.56 316 ILE A CA 1
ATOM 2479 C C . ILE A 1 316 ? -9.291 -1.641 2.652 1.00 97.56 316 ILE A C 1
ATOM 2481 O O . ILE A 1 316 ? -10.051 -0.712 2.390 1.00 97.56 316 ILE A O 1
ATOM 2485 N N . LEU A 1 317 ? -8.603 -1.703 3.791 1.00 96.69 317 LEU A N 1
ATOM 2486 C CA . LEU A 1 317 ? -8.532 -0.628 4.774 1.00 96.69 317 LEU A CA 1
ATOM 2487 C C . LEU A 1 317 ? -7.361 0.290 4.432 1.00 96.69 317 LEU A C 1
ATOM 2489 O O . LEU A 1 317 ? -6.197 -0.112 4.477 1.00 96.69 317 LEU A O 1
ATOM 2493 N N . MET A 1 318 ? -7.670 1.538 4.105 1.00 95.44 318 MET A N 1
ATOM 2494 C CA . MET A 1 318 ? -6.715 2.537 3.644 1.00 95.44 318 MET A CA 1
ATOM 2495 C C . MET A 1 318 ? -6.618 3.701 4.635 1.00 95.44 318 MET A C 1
ATOM 2497 O O . MET A 1 318 ? -7.626 4.237 5.093 1.00 95.44 318 MET A O 1
ATOM 2501 N N . ARG A 1 319 ? -5.391 4.125 4.932 1.00 93.81 319 ARG A N 1
ATOM 2502 C CA . ARG A 1 319 ? -5.086 5.322 5.723 1.00 93.81 319 ARG A CA 1
ATOM 2503 C C . ARG A 1 319 ? -5.274 6.608 4.906 1.00 93.81 319 ARG A C 1
ATOM 2505 O O . ARG A 1 319 ? -5.312 6.560 3.676 1.00 93.81 319 ARG A O 1
ATOM 2512 N N . PRO A 1 320 ? -5.311 7.790 5.545 1.00 91.44 320 PRO A N 1
ATOM 2513 C CA . PRO A 1 320 ? -5.483 9.057 4.835 1.00 91.44 320 PRO A CA 1
ATOM 2514 C C . PRO A 1 320 ? -4.299 9.423 3.932 1.00 91.44 320 PRO A C 1
ATOM 2516 O O . PRO A 1 320 ? -4.457 10.198 2.999 1.00 91.44 320 PRO A O 1
ATOM 2519 N N . ASP A 1 321 ? -3.130 8.827 4.173 1.00 91.69 321 ASP A N 1
ATOM 2520 C CA . ASP A 1 321 ? -1.916 8.976 3.366 1.00 91.69 321 ASP A CA 1
ATOM 2521 C C . ASP A 1 321 ? -1.809 7.948 2.218 1.00 91.69 321 ASP A C 1
ATOM 2523 O O . ASP A 1 321 ? -0.731 7.763 1.654 1.00 91.69 321 ASP A O 1
ATOM 2527 N N . ARG A 1 322 ? -2.922 7.277 1.871 1.00 92.00 322 ARG A N 1
ATOM 2528 C CA . ARG A 1 322 ? -3.056 6.243 0.822 1.00 92.00 322 ARG A CA 1
ATOM 2529 C C . ARG A 1 322 ? -2.332 4.923 1.080 1.00 92.00 322 ARG A C 1
ATOM 2531 O O . ARG A 1 322 ? -2.393 4.021 0.240 1.00 92.00 322 ARG A O 1
ATOM 2538 N N . PHE A 1 323 ? -1.676 4.751 2.223 1.00 94.25 323 PHE A N 1
ATOM 2539 C CA . PHE A 1 323 ? -1.123 3.448 2.572 1.00 94.25 323 PHE A CA 1
ATOM 2540 C C . PHE A 1 323 ? -2.212 2.510 3.084 1.00 94.25 323 PHE A C 1
ATOM 2542 O O . PHE A 1 323 ? -3.082 2.877 3.870 1.00 94.25 323 PHE A O 1
ATOM 2549 N N . VAL A 1 324 ? -2.148 1.267 2.632 1.00 96.12 324 VAL A N 1
ATOM 2550 C CA . VAL A 1 324 ? -3.029 0.191 3.059 1.00 96.12 324 VAL A CA 1
ATOM 2551 C C . VAL A 1 324 ? -2.631 -0.219 4.471 1.00 96.12 324 VAL A C 1
ATOM 2553 O O . VAL A 1 324 ? -1.503 -0.656 4.709 1.00 96.12 324 VAL A O 1
ATOM 2556 N N . TYR A 1 325 ? -3.566 -0.084 5.405 1.00 96.62 325 TYR A N 1
ATOM 2557 C CA . TYR A 1 325 ? -3.441 -0.615 6.756 1.00 96.62 325 TYR A CA 1
ATOM 2558 C C . TYR A 1 325 ? -3.541 -2.143 6.731 1.00 96.62 325 TYR A C 1
ATOM 2560 O O . TYR A 1 325 ? -2.667 -2.832 7.254 1.00 96.62 325 TYR A O 1
ATOM 2568 N N . ALA A 1 326 ? -4.570 -2.656 6.057 1.00 97.44 326 ALA A N 1
ATOM 2569 C CA . ALA A 1 326 ? -4.802 -4.074 5.829 1.00 97.44 326 ALA A CA 1
ATOM 2570 C C . ALA A 1 326 ? -5.627 -4.259 4.551 1.00 97.44 326 ALA A C 1
ATOM 2572 O O . ALA A 1 326 ? -6.458 -3.423 4.212 1.00 97.44 326 ALA A O 1
ATOM 2573 N N . ALA A 1 327 ? -5.422 -5.363 3.853 1.00 97.50 327 ALA A N 1
ATOM 2574 C CA . ALA A 1 327 ? -6.302 -5.835 2.799 1.00 97.50 327 ALA A CA 1
ATOM 2575 C C . ALA A 1 327 ? -6.730 -7.262 3.152 1.00 97.50 327 ALA A C 1
ATOM 2577 O O . ALA A 1 327 ? -5.909 -8.028 3.642 1.00 97.50 327 ALA A O 1
ATOM 2578 N N . CYS A 1 328 ? -7.973 -7.645 2.904 1.00 97.69 328 CYS A N 1
ATOM 2579 C CA . CYS A 1 328 ? -8.583 -8.888 3.373 1.00 97.69 328 CYS A CA 1
ATOM 2580 C C . CYS A 1 328 ? -9.409 -9.529 2.250 1.00 97.69 328 CYS A C 1
ATOM 2582 O O . CYS A 1 328 ? -9.917 -8.838 1.364 1.00 97.69 328 CYS A O 1
ATOM 2584 N N . ASN A 1 329 ? -9.549 -10.850 2.274 1.00 95.94 329 ASN A N 1
ATOM 2585 C CA . ASN A 1 329 ? -10.365 -11.596 1.315 1.00 95.94 329 ASN A CA 1
ATOM 2586 C C . ASN A 1 329 ? -11.813 -11.762 1.793 1.00 95.94 329 ASN A C 1
ATOM 2588 O O . ASN A 1 329 ? -12.729 -11.752 0.975 1.00 95.94 329 ASN A O 1
ATOM 2592 N N . THR A 1 330 ? -12.015 -11.895 3.105 1.00 96.00 330 THR A N 1
ATOM 2593 C CA . THR A 1 330 ? -13.313 -12.184 3.735 1.00 96.00 330 THR A CA 1
ATOM 2594 C C . THR A 1 330 ? -13.679 -11.124 4.774 1.00 96.00 330 THR A C 1
ATOM 2596 O O . THR A 1 330 ? -12.809 -10.404 5.272 1.00 96.00 330 THR A O 1
ATOM 2599 N N . GLY A 1 331 ? -14.958 -11.041 5.144 1.00 95.31 331 GLY A N 1
ATOM 2600 C CA . GLY A 1 331 ? -15.416 -10.179 6.229 1.00 95.31 331 GLY A CA 1
ATOM 2601 C C . GLY A 1 331 ? -14.878 -10.594 7.600 1.00 95.31 331 GLY A C 1
ATOM 2602 O O . GLY A 1 331 ? -14.619 -9.741 8.440 1.00 95.31 331 GLY A O 1
ATOM 2603 N N . THR A 1 332 ? -14.602 -11.884 7.814 1.00 95.75 332 THR A N 1
ATOM 2604 C CA . THR A 1 332 ? -13.954 -12.377 9.043 1.00 95.75 332 THR A CA 1
ATOM 2605 C C . THR A 1 332 ? -12.518 -11.871 9.192 1.00 95.75 332 THR A C 1
ATOM 2607 O O . THR A 1 332 ? -12.130 -11.430 10.272 1.00 95.75 332 THR A O 1
ATOM 2610 N N . GLU A 1 333 ? -11.734 -11.875 8.108 1.00 97.12 333 GLU A N 1
ATOM 2611 C CA . GLU A 1 333 ? -10.397 -11.272 8.087 1.00 97.12 333 GLU A CA 1
ATOM 2612 C C . GLU A 1 333 ? -10.476 -9.752 8.297 1.00 97.12 333 GLU A C 1
ATOM 2614 O O . GLU A 1 333 ? -9.657 -9.194 9.029 1.00 97.12 333 GLU A O 1
ATOM 2619 N N . LEU A 1 334 ? -11.476 -9.088 7.700 1.00 97.19 334 LEU A N 1
ATOM 2620 C CA . LEU A 1 334 ? -11.725 -7.658 7.896 1.00 97.19 334 LEU A CA 1
ATOM 2621 C C . LEU A 1 334 ? -12.039 -7.333 9.363 1.00 97.19 334 LEU A C 1
ATOM 2623 O O . LEU A 1 334 ? -11.470 -6.389 9.907 1.00 97.19 334 LEU A O 1
ATOM 2627 N N . LEU A 1 335 ? -12.892 -8.125 10.014 1.00 96.69 335 LEU A N 1
ATOM 2628 C CA . LEU A 1 335 ? -13.223 -7.965 11.429 1.00 96.69 335 LEU A CA 1
ATOM 2629 C C . LEU A 1 335 ? -11.974 -8.114 12.308 1.00 96.69 335 LEU A C 1
ATOM 2631 O O . LEU A 1 335 ? -11.696 -7.244 13.132 1.00 96.69 335 LEU A O 1
ATOM 2635 N N . ALA A 1 336 ? -11.167 -9.150 12.061 1.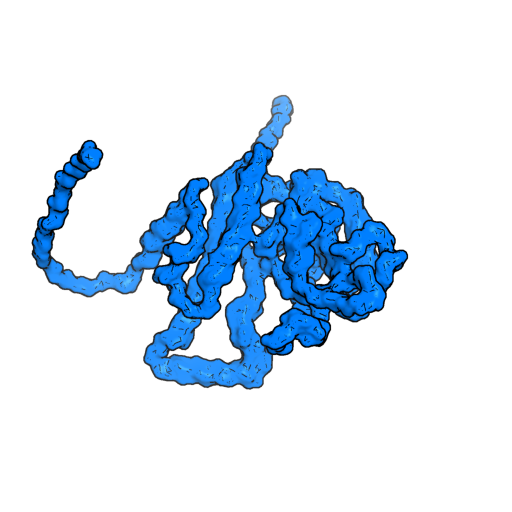00 96.75 336 ALA A N 1
ATOM 2636 C CA . ALA A 1 336 ? -9.901 -9.364 12.761 1.00 96.75 336 ALA A CA 1
ATOM 2637 C C . ALA A 1 336 ? -8.894 -8.219 12.527 1.00 96.75 336 ALA A C 1
ATOM 2639 O O . ALA A 1 336 ? -8.120 -7.868 13.422 1.00 96.75 336 ALA A O 1
ATOM 2640 N N . ALA A 1 337 ? -8.891 -7.610 11.336 1.00 96.94 337 ALA A N 1
ATOM 2641 C CA . ALA A 1 337 ? -8.100 -6.413 11.066 1.00 96.94 337 ALA A CA 1
ATOM 2642 C C . ALA A 1 337 ? -8.600 -5.216 11.890 1.00 96.94 337 ALA A C 1
ATOM 2644 O O . ALA A 1 337 ? -7.786 -4.480 12.448 1.00 96.94 337 ALA A O 1
ATOM 2645 N N . CYS A 1 338 ? -9.921 -5.041 11.996 1.00 95.81 338 CYS A N 1
ATOM 2646 C CA . CYS A 1 338 ? -10.539 -3.970 12.772 1.00 95.81 338 CYS A CA 1
ATOM 2647 C C . CYS A 1 338 ? -10.224 -4.068 14.272 1.00 95.81 338 CYS A C 1
ATOM 2649 O O . CYS A 1 338 ? -9.844 -3.068 14.875 1.00 95.81 338 CYS A O 1
ATOM 2651 N N . GLU A 1 339 ? -10.276 -5.268 14.851 1.00 95.00 339 GLU A N 1
ATOM 2652 C CA . GLU A 1 339 ? -9.953 -5.517 16.268 1.00 95.00 339 GLU A CA 1
ATOM 2653 C C . GLU A 1 339 ? -8.497 -5.179 16.633 1.00 95.00 339 GLU A C 1
ATOM 2655 O O . GLU A 1 339 ? -8.177 -4.887 17.787 1.00 95.00 339 GLU A O 1
ATOM 2660 N N . ARG A 1 340 ? -7.589 -5.183 15.649 1.00 94.38 340 ARG A N 1
ATOM 2661 C CA . ARG A 1 340 ? -6.165 -4.851 15.827 1.00 94.38 340 ARG A CA 1
ATOM 2662 C C . ARG A 1 340 ? -5.859 -3.365 15.648 1.00 94.38 340 ARG A C 1
ATOM 2664 O O . ARG A 1 340 ? -4.717 -2.952 15.874 1.00 94.38 340 ARG A O 1
ATOM 2671 N N . ILE A 1 341 ? -6.841 -2.547 15.266 1.00 93.19 341 ILE A N 1
ATOM 2672 C CA . ILE A 1 341 ? -6.655 -1.101 15.094 1.00 93.19 341 ILE A CA 1
ATOM 2673 C C . ILE A 1 341 ? -6.196 -0.433 16.398 1.00 93.19 341 ILE A C 1
ATOM 2675 O O . ILE A 1 341 ? -5.180 0.266 16.345 1.00 93.19 341 ILE A O 1
ATOM 2679 N N . PRO A 1 342 ? -6.834 -0.656 17.566 1.00 87.81 342 PRO A N 1
ATOM 2680 C CA . PRO A 1 342 ? -6.419 0.006 18.803 1.00 87.81 342 PRO A CA 1
ATOM 2681 C C . PRO A 1 342 ? -4.973 -0.317 19.199 1.00 87.81 342 PRO A C 1
ATOM 2683 O O . PRO A 1 342 ? -4.193 0.574 19.531 1.00 87.81 342 PRO A O 1
ATOM 2686 N N . THR A 1 343 ? -4.561 -1.577 19.068 1.00 86.94 343 THR A N 1
ATOM 2687 C CA . THR A 1 343 ? -3.196 -1.989 19.419 1.00 86.94 343 THR A CA 1
ATOM 2688 C C . THR A 1 343 ? -2.155 -1.489 18.418 1.00 86.94 343 THR A C 1
ATOM 2690 O O . THR A 1 343 ? -1.042 -1.159 18.816 1.00 86.94 343 THR A O 1
ATOM 2693 N N . THR A 1 344 ? -2.504 -1.384 17.131 1.00 88.50 344 THR A N 1
ATOM 2694 C CA . THR A 1 344 ? -1.552 -1.021 16.064 1.00 88.50 344 THR A CA 1
ATOM 2695 C C . THR A 1 344 ? -1.453 0.487 15.818 1.00 88.50 344 THR A C 1
ATOM 2697 O O . THR A 1 344 ? -0.370 0.984 15.521 1.00 88.50 344 THR A O 1
ATOM 2700 N N . LEU A 1 345 ? -2.572 1.218 15.880 1.00 86.12 345 LEU A N 1
ATOM 2701 C CA . LEU A 1 345 ? -2.627 2.658 15.593 1.00 86.12 345 LEU A CA 1
ATOM 2702 C C . LEU A 1 345 ? -2.637 3.508 16.860 1.00 86.12 345 LEU A C 1
ATOM 2704 O O . LEU A 1 345 ? -1.987 4.550 16.888 1.00 86.12 345 LEU A O 1
ATOM 2708 N N . LEU A 1 346 ? -3.375 3.076 17.886 1.00 73.06 346 LEU A N 1
ATOM 2709 C CA . LEU A 1 346 ? -3.515 3.829 19.135 1.00 73.06 346 LEU A CA 1
ATOM 2710 C C . LEU A 1 346 ? -2.435 3.443 20.151 1.00 73.06 346 LEU A C 1
ATOM 2712 O O . LEU A 1 346 ? -2.268 4.139 21.138 1.00 73.06 346 LEU A O 1
ATOM 2716 N N . GLY A 1 347 ? -1.671 2.370 19.922 1.00 60.09 347 GLY A N 1
ATOM 2717 C CA . GLY A 1 347 ? -0.606 1.952 20.834 1.00 60.09 347 GLY A CA 1
ATOM 2718 C C . GLY A 1 347 ? -1.129 1.546 22.212 1.00 60.09 347 GLY A C 1
ATOM 2719 O O . GLY A 1 347 ? -0.406 1.688 23.199 1.00 60.09 347 GLY A O 1
ATOM 2720 N N . SER A 1 348 ? -2.373 1.052 22.295 1.00 49.34 348 SER A N 1
ATOM 2721 C CA . SER A 1 348 ? -2.937 0.572 23.553 1.00 49.34 348 SER A CA 1
ATOM 2722 C C . SER A 1 348 ? -2.038 -0.535 24.099 1.00 49.34 348 SER A C 1
ATOM 2724 O O . SER A 1 348 ? -1.956 -1.632 23.532 1.00 49.34 348 SER A O 1
ATOM 2726 N N . CYS A 1 349 ? -1.353 -0.245 25.201 1.00 38.69 349 CYS A N 1
ATOM 2727 C CA . CYS A 1 349 ? -0.616 -1.234 25.959 1.00 38.69 349 CYS A CA 1
ATOM 2728 C C . CYS A 1 349 ? -1.661 -2.197 26.532 1.00 38.69 349 CYS A C 1
ATOM 2730 O O . CYS A 1 349 ? -2.260 -1.915 27.571 1.00 38.69 349 CYS A O 1
ATOM 2732 N N . GLN A 1 350 ? -1.927 -3.321 25.856 1.00 38.53 350 GLN A N 1
ATOM 2733 C CA . GLN A 1 350 ? -2.523 -4.453 26.550 1.00 38.53 350 GLN A CA 1
ATOM 2734 C C . GLN A 1 350 ? -1.536 -4.796 27.664 1.00 38.53 350 GLN A C 1
ATOM 2736 O O . GLN A 1 350 ? -0.503 -5.425 27.429 1.00 38.53 350 GLN A O 1
ATOM 2741 N N . LYS A 1 351 ? -1.821 -4.320 28.884 1.00 35.97 351 LYS A N 1
ATOM 2742 C CA . LYS A 1 351 ? -1.224 -4.894 30.084 1.00 35.97 351 LYS A CA 1
ATOM 2743 C C . LYS A 1 351 ? -1.425 -6.398 29.923 1.00 35.97 351 LYS A C 1
ATOM 2745 O O . LYS A 1 351 ? -2.572 -6.793 29.712 1.00 35.97 351 LYS A O 1
ATOM 2750 N N . PRO A 1 352 ? -0.370 -7.226 29.986 1.00 36.16 352 PRO A N 1
ATOM 2751 C CA . PRO A 1 352 ? -0.582 -8.657 30.008 1.00 36.16 352 PRO A CA 1
ATOM 2752 C C . PRO A 1 352 ? -1.538 -8.916 31.168 1.00 36.16 352 PRO A C 1
ATOM 2754 O O . PRO A 1 352 ? -1.243 -8.532 32.307 1.00 36.16 352 PRO A O 1
ATOM 2757 N N . GLU A 1 353 ? -2.709 -9.484 30.883 1.00 39.78 353 GLU A N 1
ATOM 2758 C CA . GLU A 1 353 ? -3.526 -10.076 31.926 1.00 39.78 353 GLU A CA 1
ATOM 2759 C C . GLU A 1 353 ? -2.627 -11.104 32.607 1.00 39.78 353 GLU A C 1
ATOM 2761 O O . GLU A 1 353 ? -2.380 -12.195 32.097 1.00 39.78 353 GLU A O 1
ATOM 2766 N N . ARG A 1 354 ? -2.064 -10.728 33.761 1.00 37.16 354 ARG A N 1
ATOM 2767 C CA . ARG A 1 354 ? -1.545 -11.697 34.713 1.00 37.16 354 ARG A CA 1
ATOM 2768 C C . ARG A 1 354 ? -2.732 -12.588 35.021 1.00 37.16 354 ARG A C 1
ATOM 2770 O O . ARG A 1 354 ? -3.636 -12.168 35.747 1.00 37.16 354 ARG A O 1
ATOM 2777 N N . SER A 1 355 ? -2.724 -13.789 34.449 1.00 44.44 355 SER A N 1
ATOM 2778 C CA . SER A 1 355 ? -3.595 -14.876 34.855 1.00 44.44 355 SER A CA 1
ATOM 2779 C C . SER A 1 355 ? -3.574 -14.902 36.377 1.00 44.44 355 SER A C 1
ATOM 2781 O O . SER A 1 355 ? -2.536 -15.168 36.989 1.00 44.44 355 SER A O 1
ATOM 2783 N N . LYS A 1 356 ? -4.704 -14.570 37.001 1.00 41.94 356 LYS A N 1
ATOM 2784 C CA . LYS A 1 356 ? -4.919 -14.909 38.400 1.00 41.94 356 LYS A CA 1
ATOM 2785 C C . LYS A 1 356 ? -4.994 -16.430 38.435 1.00 41.94 356 LYS A C 1
ATOM 2787 O O . LYS A 1 356 ? -6.070 -16.997 38.272 1.00 41.94 356 LYS A O 1
ATOM 2792 N N . SER A 1 357 ? -3.844 -17.080 38.597 1.00 53.69 357 SER A N 1
ATOM 2793 C CA . SER A 1 357 ? -3.785 -18.427 39.141 1.00 53.69 357 SER A CA 1
ATOM 2794 C C . SER A 1 357 ? -4.448 -18.344 40.514 1.00 53.69 357 SER A C 1
ATOM 2796 O O . SER A 1 357 ? -3.911 -17.761 41.456 1.00 53.69 357 SER A O 1
ATOM 2798 N N . LYS A 1 358 ? -5.699 -18.799 40.563 1.00 49.59 358 LYS A N 1
ATOM 2799 C CA . LYS A 1 358 ? -6.358 -19.195 41.798 1.00 49.59 358 LYS A CA 1
ATOM 2800 C C . LYS A 1 358 ? -5.731 -20.523 42.225 1.00 49.59 358 LYS A C 1
ATOM 2802 O O . LYS A 1 358 ? -5.606 -21.400 41.373 1.00 49.59 358 LYS A O 1
ATOM 2807 N N . LEU A 1 359 ? -5.484 -20.616 43.534 1.00 43.94 359 LEU A N 1
ATOM 2808 C CA . LEU A 1 359 ? -4.937 -21.730 44.323 1.00 43.94 359 LEU A CA 1
ATOM 2809 C C . LEU A 1 359 ? -3.413 -21.845 44.333 1.00 43.94 359 LEU A C 1
ATOM 2811 O O . LEU A 1 359 ? -2.812 -22.121 43.274 1.00 43.94 359 LEU A O 1
#